Protein AF-A0A936DJL5-F1 (afdb_monomer_lite)

Structure (mmCIF, N/CA/C/O backbone):
data_AF-A0A936DJL5-F1
#
_entry.id   AF-A0A936DJL5-F1
#
loop_
_atom_site.group_PDB
_atom_site.id
_atom_site.type_symbol
_atom_site.label_atom_id
_atom_site.label_alt_id
_atom_site.label_comp_id
_atom_site.label_asym_id
_atom_site.label_entity_id
_atom_site.label_seq_id
_atom_site.pdbx_PDB_ins_code
_atom_site.Cartn_x
_atom_site.Cartn_y
_atom_site.Cartn_z
_atom_site.occupancy
_atom_site.B_iso_or_equiv
_atom_site.auth_seq_id
_atom_site.auth_comp_id
_atom_site.auth_asym_id
_atom_site.auth_atom_id
_atom_site.pdbx_PDB_model_num
ATOM 1 N N . MET A 1 1 ? 26.943 -9.028 -1.571 1.00 57.22 1 MET A N 1
ATOM 2 C CA . MET A 1 1 ? 25.603 -9.511 -1.155 1.00 57.22 1 MET A CA 1
ATOM 3 C C . MET A 1 1 ? 24.722 -8.426 -0.518 1.00 57.22 1 MET A C 1
ATOM 5 O O . MET A 1 1 ? 23.667 -8.137 -1.065 1.00 57.22 1 MET A O 1
ATOM 9 N N . LEU A 1 2 ? 25.131 -7.768 0.580 1.00 64.31 2 LEU A N 1
ATOM 10 C CA . LEU A 1 2 ? 24.285 -6.771 1.277 1.00 64.31 2 LEU A CA 1
ATOM 11 C C . LEU A 1 2 ? 23.881 -5.555 0.418 1.00 64.31 2 LEU A C 1
ATOM 13 O O . LEU A 1 2 ? 22.748 -5.091 0.522 1.00 64.31 2 LEU A O 1
ATOM 17 N N . LYS A 1 3 ? 24.776 -5.070 -0.456 1.00 70.12 3 LYS A N 1
ATOM 18 C CA . LYS A 1 3 ? 24.490 -3.973 -1.400 1.00 70.12 3 LYS A CA 1
ATOM 19 C C . LYS A 1 3 ? 23.380 -4.342 -2.394 1.00 70.12 3 LYS A C 1
ATOM 21 O O . LYS A 1 3 ? 22.408 -3.610 -2.512 1.00 70.12 3 LYS A O 1
ATOM 26 N N . VAL A 1 4 ? 23.478 -5.524 -3.007 1.00 71.50 4 VAL A N 1
ATOM 27 C CA . VAL A 1 4 ? 22.482 -6.047 -3.961 1.00 71.50 4 VAL A CA 1
ATOM 28 C C . VAL A 1 4 ? 21.104 -6.171 -3.312 1.00 71.50 4 VAL A C 1
ATOM 30 O O . VAL A 1 4 ? 20.120 -5.669 -3.846 1.00 71.50 4 VAL A O 1
ATOM 33 N N . LEU A 1 5 ? 21.034 -6.752 -2.111 1.00 67.88 5 LEU A N 1
ATOM 34 C CA . LEU A 1 5 ? 19.782 -6.866 -1.357 1.00 67.88 5 LEU A CA 1
ATOM 35 C C . LEU A 1 5 ? 19.163 -5.497 -1.057 1.00 67.88 5 LEU A C 1
ATOM 37 O O . LEU A 1 5 ? 17.957 -5.297 -1.201 1.00 67.88 5 LEU A O 1
ATOM 41 N N . HIS A 1 6 ? 19.989 -4.540 -0.646 1.00 73.00 6 HIS A N 1
ATOM 42 C CA . HIS A 1 6 ? 19.544 -3.184 -0.370 1.00 73.00 6 HIS A CA 1
ATOM 43 C C . HIS A 1 6 ? 19.031 -2.464 -1.630 1.00 73.00 6 HIS A C 1
ATOM 45 O O . HIS A 1 6 ? 17.987 -1.809 -1.570 1.00 73.00 6 HIS A O 1
ATOM 51 N N . ASP A 1 7 ? 19.705 -2.614 -2.768 1.00 77.38 7 ASP A N 1
ATOM 52 C CA . ASP A 1 7 ? 19.306 -1.992 -4.034 1.00 77.38 7 ASP A CA 1
ATOM 53 C C . ASP A 1 7 ? 18.019 -2.632 -4.583 1.00 77.38 7 ASP A C 1
ATOM 55 O O . ASP A 1 7 ? 17.060 -1.929 -4.920 1.00 77.38 7 ASP A O 1
ATOM 59 N N . ASN A 1 8 ? 17.911 -3.962 -4.511 1.00 77.62 8 ASN A N 1
ATOM 60 C CA . ASN A 1 8 ? 16.687 -4.702 -4.821 1.00 77.62 8 ASN A CA 1
ATOM 61 C C . ASN A 1 8 ? 15.518 -4.274 -3.931 1.00 77.62 8 ASN A C 1
ATOM 63 O O . ASN A 1 8 ? 14.381 -4.162 -4.398 1.00 77.62 8 ASN A O 1
ATOM 67 N N . TYR A 1 9 ? 15.780 -3.984 -2.656 1.00 76.75 9 TYR A N 1
ATOM 68 C CA . TYR A 1 9 ? 14.756 -3.469 -1.760 1.00 76.75 9 TYR A CA 1
ATOM 69 C C . TYR A 1 9 ? 14.315 -2.049 -2.119 1.00 76.75 9 TYR A C 1
ATOM 71 O O . TYR A 1 9 ? 13.123 -1.746 -2.069 1.00 76.75 9 TYR A O 1
ATOM 79 N N . ARG A 1 10 ? 15.248 -1.161 -2.487 1.00 80.69 10 ARG A N 1
ATOM 80 C CA . ARG A 1 10 ? 14.905 0.194 -2.951 1.00 80.69 10 ARG A CA 1
ATOM 81 C C . ARG A 1 10 ? 13.945 0.143 -4.136 1.00 80.69 10 ARG A C 1
ATOM 83 O O . ARG A 1 10 ? 12.995 0.922 -4.157 1.00 80.69 10 ARG A O 1
ATOM 90 N N . LEU A 1 11 ? 14.145 -0.803 -5.053 1.00 83.25 11 LEU A N 1
ATOM 91 C CA . LEU A 1 11 ? 13.225 -1.063 -6.161 1.00 83.25 11 LEU A CA 1
ATOM 92 C C . LEU A 1 11 ? 11.856 -1.546 -5.665 1.00 83.25 11 LEU A C 1
ATOM 94 O O . LEU A 1 11 ? 10.839 -0.962 -6.028 1.00 83.25 11 LEU A O 1
ATOM 98 N N . VAL A 1 12 ? 11.818 -2.534 -4.765 1.00 80.88 12 VAL A N 1
ATOM 99 C CA . VAL A 1 12 ? 10.561 -3.049 -4.189 1.00 80.88 12 VAL A CA 1
ATOM 100 C C . VAL A 1 12 ? 9.760 -1.939 -3.494 1.00 80.88 12 VAL A C 1
ATOM 102 O O . VAL A 1 12 ? 8.553 -1.830 -3.681 1.00 80.88 12 VAL A O 1
ATOM 105 N N . ARG A 1 13 ? 10.402 -1.038 -2.745 1.00 81.75 13 ARG A N 1
ATOM 106 C CA . ARG A 1 13 ? 9.701 0.089 -2.099 1.00 81.75 13 ARG A CA 1
ATOM 107 C C . ARG A 1 13 ? 8.968 0.995 -3.083 1.00 81.75 13 ARG A C 1
ATOM 109 O O . ARG A 1 13 ? 7.948 1.562 -2.709 1.00 81.75 13 ARG A O 1
ATOM 116 N N . ARG A 1 14 ? 9.498 1.167 -4.298 1.00 83.50 14 ARG A N 1
ATOM 117 C CA . ARG A 1 14 ? 8.894 2.034 -5.322 1.00 83.50 14 ARG A CA 1
ATOM 118 C C . ARG A 1 14 ? 7.591 1.460 -5.875 1.00 83.50 14 ARG A C 1
ATOM 120 O O . ARG A 1 14 ? 6.787 2.218 -6.399 1.00 83.50 14 ARG A O 1
ATOM 127 N N . VAL A 1 15 ? 7.373 0.153 -5.734 1.00 85.12 15 VAL A N 1
ATOM 128 C CA . VAL A 1 15 ? 6.232 -0.558 -6.331 1.00 85.12 15 VAL A CA 1
ATOM 129 C C . VAL A 1 15 ? 5.179 -0.994 -5.309 1.00 85.12 15 VAL A C 1
ATOM 131 O O . VAL A 1 15 ? 4.089 -1.398 -5.710 1.00 85.12 15 VAL A O 1
ATOM 134 N N . LEU A 1 16 ? 5.450 -0.871 -4.001 1.00 82.69 16 LEU A N 1
ATOM 135 C CA . LEU A 1 16 ? 4.479 -1.179 -2.944 1.00 82.69 16 LEU A CA 1
ATOM 136 C C . LEU A 1 16 ? 3.687 0.081 -2.512 1.00 82.69 16 LEU A C 1
ATOM 138 O O . LEU A 1 16 ? 4.289 1.100 -2.177 1.00 82.69 16 LEU A O 1
ATOM 142 N N . PRO A 1 17 ? 2.340 0.028 -2.462 1.00 71.06 17 PRO A N 1
ATOM 143 C CA . PRO A 1 17 ? 1.494 1.227 -2.379 1.00 71.06 17 PRO A CA 1
ATOM 144 C C . PRO A 1 17 ? 1.505 1.990 -1.052 1.00 71.06 17 PRO A C 1
ATOM 146 O O . PRO A 1 17 ? 1.274 3.202 -1.045 1.00 71.06 17 PRO A O 1
ATOM 149 N N . HIS A 1 18 ? 1.631 1.307 0.094 1.00 76.00 18 HIS A N 1
ATOM 150 C CA . HIS A 1 18 ? 1.330 1.941 1.383 1.00 76.00 18 HIS A CA 1
ATOM 151 C C . HIS A 1 18 ? 1.945 1.225 2.607 1.00 76.00 18 HIS A C 1
ATOM 153 O O . HIS A 1 18 ? 1.963 -0.007 2.644 1.00 76.00 18 HIS A O 1
ATOM 159 N N . PRO A 1 19 ? 2.344 1.967 3.669 1.00 75.19 19 PRO A N 1
ATOM 160 C CA . PRO A 1 19 ? 2.900 1.414 4.911 1.00 75.19 19 PRO A CA 1
ATOM 161 C C . PRO A 1 19 ? 2.047 0.376 5.631 1.00 75.19 19 PRO A C 1
ATOM 163 O O . PRO A 1 19 ? 2.588 -0.543 6.228 1.00 75.19 19 PRO A O 1
ATOM 166 N N . VAL A 1 20 ? 0.724 0.526 5.622 1.00 74.44 20 VAL A N 1
ATOM 167 C CA . VAL A 1 20 ? -0.169 -0.415 6.321 1.00 74.44 20 VAL A CA 1
ATOM 168 C C . VAL A 1 20 ? -0.180 -1.767 5.620 1.00 74.44 20 VAL A C 1
ATOM 170 O O . VAL A 1 20 ? -0.039 -2.792 6.270 1.00 74.44 20 VAL A O 1
ATOM 173 N N . TRP A 1 21 ? -0.267 -1.764 4.294 1.00 74.31 21 TRP A N 1
ATOM 174 C CA . TRP A 1 21 ? -0.230 -3.002 3.534 1.00 74.31 21 TRP A CA 1
ATOM 175 C C . TRP A 1 21 ? 1.171 -3.631 3.576 1.00 74.31 21 TRP A C 1
ATOM 177 O O . TRP A 1 21 ? 1.300 -4.822 3.824 1.00 74.31 21 TRP A O 1
ATOM 187 N N . PHE A 1 22 ? 2.233 -2.819 3.499 1.00 76.25 22 PHE A N 1
ATOM 188 C CA . PHE A 1 22 ? 3.601 -3.287 3.755 1.00 76.25 22 PHE A CA 1
ATOM 189 C C . PHE A 1 22 ? 3.746 -3.929 5.143 1.00 76.25 22 PHE A C 1
ATOM 191 O O . PHE A 1 22 ? 4.362 -4.974 5.291 1.00 76.25 22 PHE A O 1
ATOM 198 N N . SER A 1 23 ? 3.156 -3.312 6.165 1.00 77.50 23 SER A N 1
ATOM 199 C CA . SER A 1 23 ? 3.132 -3.829 7.532 1.00 77.50 23 SER A CA 1
ATOM 200 C C . SER A 1 23 ? 2.437 -5.185 7.630 1.00 77.50 23 SER A C 1
ATOM 202 O O . SER A 1 23 ? 2.971 -6.069 8.296 1.00 77.50 23 SER A O 1
ATOM 204 N N . GLN A 1 24 ? 1.306 -5.360 6.943 1.00 75.94 24 GLN A N 1
ATOM 205 C CA . GLN A 1 24 ? 0.599 -6.639 6.867 1.00 75.94 24 GLN A CA 1
ATOM 206 C C . GLN A 1 24 ? 1.431 -7.705 6.153 1.00 75.94 24 GLN A C 1
ATOM 208 O O . GLN A 1 24 ? 1.593 -8.791 6.697 1.00 75.94 24 GLN A O 1
ATOM 213 N N . LEU A 1 25 ? 2.022 -7.376 5.000 1.00 74.69 25 LEU A N 1
ATOM 214 C CA . LEU A 1 25 ? 2.900 -8.288 4.263 1.00 74.69 25 LEU A CA 1
ATOM 215 C C . LEU A 1 25 ? 4.083 -8.774 5.100 1.00 74.69 25 LEU A C 1
ATOM 217 O O . LEU A 1 25 ? 4.430 -9.949 5.091 1.00 74.69 25 LEU A O 1
ATOM 221 N N . THR A 1 26 ? 4.766 -7.851 5.779 1.00 71.31 26 THR A N 1
ATOM 222 C CA . THR A 1 26 ? 6.040 -8.170 6.432 1.00 71.31 26 THR A CA 1
ATOM 223 C C . THR A 1 26 ? 5.896 -8.505 7.911 1.00 71.31 26 THR A C 1
ATOM 225 O O . THR A 1 26 ? 6.904 -8.773 8.562 1.00 71.31 26 THR A O 1
ATOM 228 N N . GLY A 1 27 ? 4.683 -8.442 8.468 1.00 73.25 27 GLY A N 1
ATOM 229 C CA . GLY A 1 27 ? 4.414 -8.687 9.888 1.00 73.25 27 GLY A CA 1
ATOM 230 C C . GLY A 1 27 ? 5.074 -7.679 10.837 1.00 73.25 27 GLY A C 1
ATOM 231 O O . GLY A 1 27 ? 5.319 -7.995 11.997 1.00 73.25 27 GLY A O 1
ATOM 232 N N . ILE A 1 28 ? 5.409 -6.474 10.360 1.00 76.06 28 ILE A N 1
ATOM 233 C CA . ILE A 1 28 ? 6.033 -5.425 11.189 1.00 76.06 28 ILE A CA 1
ATOM 234 C C . ILE A 1 28 ? 5.026 -4.333 11.512 1.00 76.06 28 ILE A C 1
ATOM 236 O O . ILE A 1 28 ? 4.092 -4.111 10.755 1.00 76.06 28 ILE A O 1
ATOM 240 N N . HIS A 1 29 ? 5.231 -3.582 12.593 1.00 81.56 29 HIS A N 1
ATOM 241 C CA . HIS A 1 29 ? 4.306 -2.517 12.989 1.00 81.56 29 HIS A CA 1
ATOM 242 C C . HIS A 1 29 ? 4.159 -1.407 11.907 1.00 81.56 29 HIS A C 1
ATOM 244 O O . HIS A 1 29 ? 5.178 -0.968 11.359 1.00 81.56 29 HIS A O 1
ATOM 250 N N . PRO A 1 30 ? 2.952 -0.844 11.652 1.00 79.06 30 PRO A N 1
ATOM 251 C CA . PRO A 1 30 ? 2.709 0.161 10.601 1.00 79.06 30 PRO A CA 1
ATOM 252 C C . PRO A 1 30 ? 3.609 1.399 10.650 1.00 79.06 30 PRO A C 1
ATOM 254 O O . PRO A 1 30 ? 4.013 1.929 9.617 1.00 79.06 30 PRO A O 1
ATOM 257 N N . ARG A 1 31 ? 3.975 1.856 11.854 1.00 78.25 31 ARG A N 1
ATOM 258 C CA . ARG A 1 31 ? 4.926 2.971 12.030 1.00 78.25 31 ARG A CA 1
ATOM 259 C C . ARG A 1 31 ? 6.330 2.614 11.532 1.00 78.25 31 ARG A C 1
ATOM 261 O O . ARG A 1 31 ? 6.995 3.449 10.928 1.00 78.25 31 ARG A O 1
ATOM 268 N N . VAL A 1 32 ? 6.774 1.381 11.778 1.00 77.75 32 VAL A N 1
ATOM 269 C CA . VAL A 1 32 ? 8.076 0.890 11.310 1.00 77.75 32 VAL A CA 1
ATOM 270 C C . VAL A 1 32 ? 8.034 0.734 9.796 1.00 77.75 32 VAL A C 1
ATOM 272 O O . VAL A 1 32 ? 8.911 1.265 9.127 1.00 77.75 32 VAL A O 1
ATOM 275 N N . ALA A 1 33 ? 6.972 0.135 9.256 1.00 78.81 33 ALA A N 1
ATOM 276 C CA . ALA A 1 33 ? 6.740 0.061 7.816 1.00 78.81 33 ALA A CA 1
ATOM 277 C C . ALA A 1 33 ? 6.774 1.442 7.143 1.00 78.81 33 ALA A C 1
ATOM 279 O O . ALA A 1 33 ? 7.422 1.608 6.115 1.00 78.81 33 ALA A O 1
ATOM 280 N N . GLY A 1 34 ? 6.157 2.456 7.756 1.00 80.81 34 GLY A N 1
ATOM 281 C CA . GLY A 1 34 ? 6.194 3.835 7.263 1.00 80.81 34 GLY A CA 1
ATOM 282 C C . GLY A 1 34 ? 7.607 4.401 7.198 1.00 80.81 34 GLY A C 1
ATOM 283 O O . GLY A 1 34 ? 8.010 4.929 6.165 1.00 80.81 34 GLY A O 1
ATOM 284 N N . ASN A 1 35 ? 8.389 4.228 8.264 1.00 82.25 35 ASN A N 1
ATOM 285 C CA . ASN A 1 35 ? 9.781 4.680 8.305 1.00 82.25 35 ASN A CA 1
ATOM 286 C C . ASN A 1 35 ? 10.669 3.942 7.298 1.00 82.25 35 ASN A C 1
ATOM 288 O O . ASN A 1 35 ? 11.578 4.539 6.726 1.00 82.25 35 ASN A O 1
ATOM 292 N N . VAL A 1 36 ? 10.421 2.650 7.084 1.00 77.19 36 VAL A N 1
ATOM 293 C CA . VAL A 1 36 ? 11.172 1.849 6.116 1.00 77.19 36 VAL A CA 1
ATOM 294 C C . VAL A 1 36 ? 10.816 2.279 4.685 1.00 77.19 36 VAL A C 1
ATOM 296 O O . VAL A 1 36 ? 11.717 2.554 3.894 1.00 77.19 36 VAL A O 1
ATOM 299 N N . LEU A 1 37 ? 9.528 2.440 4.358 1.00 78.75 37 LEU A N 1
ATOM 300 C CA . LEU A 1 37 ? 9.089 2.926 3.043 1.00 78.75 37 LEU A CA 1
ATOM 301 C C . LEU A 1 37 ? 9.519 4.371 2.763 1.00 78.75 37 LEU A C 1
ATOM 303 O O . LEU A 1 37 ? 9.789 4.698 1.610 1.00 78.75 37 LEU A O 1
ATOM 307 N N . ALA A 1 38 ? 9.642 5.213 3.793 1.00 80.44 38 ALA A N 1
ATOM 308 C CA . ALA A 1 38 ? 10.197 6.564 3.694 1.00 80.44 38 ALA A CA 1
ATOM 309 C C . ALA A 1 38 ? 11.735 6.582 3.607 1.00 80.44 38 ALA A C 1
ATOM 311 O O . ALA A 1 38 ? 12.318 7.592 3.238 1.00 80.44 38 ALA A O 1
ATOM 312 N N . GLY A 1 39 ? 12.409 5.464 3.900 1.00 77.06 39 GLY A N 1
ATOM 313 C CA . GLY A 1 39 ? 13.871 5.349 3.841 1.00 77.06 39 GLY A CA 1
ATOM 314 C C . GLY A 1 39 ? 14.593 5.907 5.058 1.00 77.06 39 GLY A C 1
ATOM 315 O O . GLY A 1 39 ? 15.812 5.991 5.049 1.00 77.06 39 GLY A O 1
ATOM 316 N N . ILE A 1 40 ? 13.842 6.239 6.107 1.00 82.56 40 ILE A N 1
ATOM 317 C CA . ILE A 1 40 ? 14.354 6.701 7.398 1.00 82.56 40 ILE A CA 1
ATOM 318 C C . ILE A 1 40 ? 14.995 5.534 8.160 1.00 82.56 40 ILE A C 1
ATOM 320 O O . ILE A 1 40 ? 15.973 5.711 8.879 1.00 82.56 40 ILE A O 1
ATOM 324 N N . ARG A 1 41 ? 14.443 4.319 8.025 1.00 75.56 41 ARG A N 1
ATOM 325 C CA . ARG A 1 41 ? 14.983 3.109 8.660 1.00 75.56 41 ARG A CA 1
ATOM 326 C C . ARG A 1 41 ? 15.647 2.179 7.654 1.00 75.56 41 ARG A C 1
ATOM 328 O O . ARG A 1 41 ? 15.139 1.978 6.552 1.00 75.56 41 ARG A O 1
ATOM 335 N N . LYS A 1 42 ? 16.752 1.566 8.097 1.00 73.00 42 LYS A N 1
ATOM 336 C CA . LYS A 1 42 ? 17.433 0.484 7.381 1.00 73.00 42 LYS A CA 1
ATOM 337 C C . LYS A 1 42 ? 16.522 -0.734 7.246 1.00 73.00 42 LYS A C 1
ATOM 339 O O . LYS A 1 42 ? 15.591 -0.958 8.020 1.00 73.00 42 LYS A O 1
ATOM 344 N N . VAL A 1 43 ? 16.830 -1.517 6.230 1.00 66.38 43 VAL A N 1
ATOM 345 C CA . VAL A 1 43 ? 16.053 -2.664 5.782 1.00 66.38 43 VAL A CA 1
ATOM 346 C C . VAL A 1 43 ? 16.714 -3.914 6.328 1.00 66.38 43 VAL A C 1
ATOM 348 O O . VAL A 1 43 ? 17.927 -4.056 6.205 1.00 66.38 43 VAL A O 1
ATOM 351 N N . SER A 1 44 ? 15.934 -4.812 6.922 1.00 70.19 44 SER A N 1
ATOM 352 C CA . SER A 1 44 ? 16.429 -6.120 7.338 1.00 70.19 44 SER A CA 1
ATOM 353 C C . SER A 1 44 ? 16.193 -7.160 6.240 1.00 70.19 44 SER A C 1
ATOM 355 O O . SER A 1 44 ? 15.218 -7.075 5.489 1.00 70.19 44 SER A O 1
ATOM 357 N N . LEU A 1 45 ? 17.052 -8.182 6.194 1.00 68.88 45 LEU A N 1
ATOM 358 C CA . LEU A 1 45 ? 16.876 -9.362 5.339 1.00 68.88 45 LEU A CA 1
ATOM 359 C C . LEU A 1 45 ? 15.498 -10.014 5.548 1.00 68.88 45 LEU A C 1
ATOM 361 O O . LEU A 1 45 ? 14.850 -10.430 4.592 1.00 68.88 45 LEU A O 1
ATOM 365 N N . ARG A 1 46 ? 14.998 -9.997 6.790 1.00 72.19 46 ARG A N 1
ATOM 366 C CA . ARG A 1 46 ? 13.666 -10.492 7.154 1.00 72.19 46 ARG A CA 1
ATOM 367 C C . ARG A 1 46 ? 12.545 -9.823 6.350 1.00 72.19 46 ARG A C 1
ATOM 369 O O . ARG A 1 46 ? 11.615 -10.507 5.943 1.00 72.19 46 ARG A O 1
ATOM 376 N N . HIS A 1 47 ? 12.617 -8.512 6.094 1.00 73.44 47 HIS A N 1
ATOM 377 C CA . HIS A 1 47 ? 11.592 -7.828 5.293 1.00 73.44 47 HIS A CA 1
ATOM 378 C C . HIS A 1 47 ? 11.576 -8.327 3.846 1.00 73.44 47 HIS A C 1
ATOM 380 O O . HIS A 1 47 ? 10.506 -8.501 3.273 1.00 73.44 47 HIS A O 1
ATOM 386 N N . LEU A 1 48 ? 12.756 -8.556 3.267 1.00 72.19 48 LEU A N 1
ATOM 387 C CA . LEU A 1 48 ? 12.891 -9.055 1.901 1.00 72.19 48 LEU A CA 1
ATOM 388 C C . LEU A 1 48 ? 12.358 -10.480 1.773 1.00 72.19 48 LEU A C 1
ATOM 390 O O . LEU A 1 48 ? 11.559 -10.733 0.878 1.00 72.19 48 LEU A O 1
ATOM 394 N N . MET A 1 49 ? 12.724 -11.370 2.698 1.00 75.12 49 MET A N 1
ATOM 395 C CA . MET A 1 49 ? 12.237 -12.754 2.700 1.00 75.12 49 MET A CA 1
ATOM 396 C C . MET A 1 49 ? 10.714 -12.826 2.823 1.00 75.12 49 MET A C 1
ATOM 398 O O . MET A 1 49 ? 10.081 -13.531 2.050 1.00 75.12 49 MET A O 1
ATOM 402 N N . ARG A 1 50 ? 10.102 -12.017 3.699 1.00 78.88 50 ARG A N 1
ATOM 403 C CA . ARG A 1 50 ? 8.635 -11.963 3.823 1.00 78.88 50 ARG A CA 1
ATOM 404 C C . ARG A 1 50 ? 7.936 -11.510 2.545 1.00 78.88 50 ARG A C 1
ATOM 406 O O . ARG A 1 50 ? 6.896 -12.056 2.193 1.00 78.88 50 ARG A O 1
ATOM 413 N N . ILE A 1 51 ? 8.495 -10.527 1.839 1.00 78.88 51 ILE A N 1
ATOM 414 C CA . ILE A 1 51 ? 7.956 -10.089 0.542 1.00 78.88 51 ILE A CA 1
ATOM 415 C C . ILE A 1 51 ? 8.142 -11.192 -0.504 1.00 78.88 51 ILE A C 1
ATOM 417 O O . ILE A 1 51 ? 7.222 -11.437 -1.279 1.00 78.88 51 ILE A O 1
ATOM 421 N N . SER A 1 52 ? 9.291 -11.878 -0.488 1.00 79.38 52 SER A N 1
ATOM 422 C CA . SER A 1 52 ? 9.561 -13.047 -1.332 1.00 79.38 52 SER A CA 1
ATOM 423 C C . SER A 1 52 ? 8.484 -14.105 -1.159 1.00 79.38 52 SER A C 1
ATOM 425 O O . SER A 1 52 ? 7.812 -14.473 -2.114 1.00 79.38 52 SER A O 1
ATOM 427 N N . GLU A 1 53 ? 8.273 -14.524 0.088 1.00 81.06 53 GLU A N 1
ATOM 428 C CA . GLU A 1 53 ? 7.282 -15.522 0.474 1.00 81.06 53 GLU A CA 1
ATOM 429 C C . GLU A 1 53 ? 5.882 -15.090 0.039 1.00 81.06 53 GLU A C 1
ATOM 431 O O . GLU A 1 53 ? 5.161 -15.877 -0.567 1.00 81.06 53 GLU A O 1
ATOM 436 N N . SER A 1 54 ? 5.517 -13.830 0.298 1.00 81.12 54 SER A N 1
ATOM 437 C CA . SER A 1 54 ? 4.178 -13.308 0.005 1.00 81.12 54 SER A CA 1
ATOM 438 C C . SER A 1 54 ? 3.845 -13.318 -1.483 1.00 81.12 54 SER A C 1
ATOM 440 O O . SER A 1 54 ? 2.684 -13.489 -1.823 1.00 81.12 54 SER A O 1
ATOM 442 N N . PHE A 1 55 ? 4.831 -13.152 -2.366 1.00 82.38 55 PHE A N 1
ATOM 443 C CA . PHE A 1 55 ? 4.642 -13.105 -3.823 1.00 82.38 55 PHE A CA 1
ATOM 444 C C . PHE A 1 55 ? 5.202 -14.324 -4.558 1.00 82.38 55 PHE A C 1
ATOM 446 O O . PHE A 1 55 ? 5.367 -14.287 -5.777 1.00 82.38 55 PHE A O 1
ATOM 453 N N . ALA A 1 56 ? 5.546 -15.380 -3.812 1.00 81.25 56 ALA A N 1
ATOM 454 C CA . ALA A 1 56 ? 6.222 -16.560 -4.338 1.00 81.25 56 ALA A CA 1
ATOM 455 C C . ALA A 1 56 ? 7.459 -16.215 -5.200 1.00 81.25 56 ALA A C 1
ATOM 457 O O . ALA A 1 56 ? 7.711 -16.849 -6.220 1.00 81.25 56 ALA A O 1
ATOM 458 N N . LEU A 1 57 ? 8.225 -15.184 -4.827 1.00 81.25 57 LEU A N 1
ATOM 459 C CA . LEU A 1 57 ? 9.536 -14.935 -5.430 1.00 81.25 57 LEU A CA 1
ATOM 460 C C . LEU A 1 57 ? 10.518 -15.963 -4.874 1.00 81.25 57 LEU A C 1
ATOM 462 O O . LEU A 1 57 ? 10.536 -16.208 -3.660 1.00 81.25 57 LEU A O 1
ATOM 466 N N . GLU A 1 58 ? 11.350 -16.524 -5.739 1.00 77.38 58 GLU A N 1
ATOM 467 C CA . GLU A 1 58 ? 12.353 -17.494 -5.320 1.00 77.38 58 GLU A CA 1
ATOM 468 C C . GLU A 1 58 ? 13.437 -16.809 -4.479 1.00 77.38 58 GLU A C 1
ATOM 470 O O . GLU A 1 58 ? 13.867 -15.686 -4.760 1.00 77.38 58 GLU A O 1
ATOM 475 N N . ALA A 1 59 ? 13.924 -17.487 -3.438 1.00 67.12 59 ALA A N 1
ATOM 476 C CA . ALA A 1 59 ? 14.886 -16.893 -2.507 1.00 67.12 59 ALA A CA 1
ATOM 477 C C . ALA A 1 59 ? 16.205 -16.482 -3.192 1.00 67.12 59 ALA A C 1
ATOM 479 O O . ALA A 1 59 ? 16.845 -15.513 -2.774 1.00 67.12 59 ALA A O 1
ATOM 480 N N . TRP A 1 60 ? 16.599 -17.191 -4.255 1.00 71.00 60 TRP A N 1
ATOM 481 C CA . TRP A 1 60 ? 17.782 -16.871 -5.052 1.00 71.00 60 TRP A CA 1
ATOM 482 C C . TRP A 1 60 ? 17.568 -15.647 -5.961 1.00 71.00 60 TRP A C 1
ATOM 484 O O . TRP A 1 60 ? 18.504 -14.875 -6.159 1.00 71.00 60 TRP A O 1
ATOM 494 N N . GLU A 1 61 ? 16.343 -15.380 -6.438 1.00 72.69 61 GLU A N 1
ATOM 495 C CA . GLU A 1 61 ? 16.034 -14.231 -7.313 1.00 72.69 61 GLU A CA 1
ATOM 496 C C . GLU A 1 61 ? 16.273 -12.888 -6.611 1.00 72.69 61 GLU A C 1
ATOM 498 O O . GLU A 1 61 ? 16.604 -11.891 -7.253 1.00 72.69 61 GLU A O 1
ATOM 503 N N . LEU A 1 62 ? 16.121 -12.845 -5.284 1.00 69.00 62 LEU A N 1
ATOM 504 C CA . LEU A 1 62 ? 16.381 -11.645 -4.485 1.00 69.00 62 LEU A CA 1
ATOM 505 C C . LEU A 1 62 ? 17.868 -11.398 -4.220 1.00 69.00 62 LEU A C 1
ATOM 507 O O . LEU A 1 62 ? 18.237 -10.277 -3.853 1.00 69.00 62 LEU A O 1
ATOM 511 N N . GLN A 1 63 ? 18.704 -12.422 -4.398 1.00 71.19 63 GLN A N 1
ATOM 512 C CA . GLN A 1 63 ? 20.154 -12.346 -4.218 1.00 71.19 63 GLN A CA 1
ATOM 513 C C . GLN A 1 63 ? 20.875 -11.923 -5.502 1.00 71.19 63 GLN A C 1
ATOM 515 O O . GLN A 1 63 ? 21.994 -11.413 -5.422 1.00 71.19 63 GLN A O 1
ATOM 520 N N . LEU A 1 64 ? 20.230 -12.083 -6.661 1.00 76.62 64 LEU A N 1
ATOM 521 C CA . LEU A 1 64 ? 20.753 -11.623 -7.941 1.00 76.62 64 LEU A CA 1
ATOM 522 C C . LEU A 1 64 ? 20.602 -10.101 -8.091 1.00 76.62 64 LEU A C 1
ATOM 524 O O . LEU A 1 64 ? 19.589 -9.532 -7.667 1.00 76.62 64 LEU A O 1
ATOM 528 N N . PRO A 1 65 ? 21.580 -9.414 -8.708 1.00 78.12 65 PRO A N 1
ATOM 529 C CA . PRO A 1 65 ? 21.379 -8.054 -9.189 1.00 78.12 65 PRO A CA 1
ATOM 530 C C . PRO A 1 65 ? 20.155 -7.995 -10.106 1.00 78.12 65 PRO A C 1
ATOM 532 O O . PRO A 1 65 ? 19.859 -8.961 -10.812 1.00 78.12 65 PRO A O 1
ATOM 535 N N . ARG A 1 66 ? 19.443 -6.866 -10.097 1.00 81.88 66 ARG A N 1
ATOM 536 C CA . ARG A 1 66 ? 18.414 -6.595 -11.102 1.00 81.88 66 ARG A CA 1
ATOM 537 C C . ARG A 1 66 ? 18.952 -5.678 -12.190 1.00 81.88 66 ARG A C 1
ATOM 539 O O . ARG A 1 66 ? 19.618 -4.694 -11.875 1.00 81.88 66 ARG A O 1
ATOM 546 N N . CYS A 1 67 ? 18.656 -6.001 -13.445 1.00 78.81 67 CYS A N 1
ATOM 547 C CA . CYS A 1 67 ? 18.953 -5.165 -14.607 1.00 78.81 67 CYS A CA 1
ATOM 548 C C . CYS A 1 67 ? 17.698 -4.428 -15.071 1.00 78.81 67 CYS A C 1
ATOM 550 O O . CYS A 1 67 ? 16.580 -4.868 -14.810 1.00 78.81 67 CYS A O 1
ATOM 552 N N . GLY A 1 68 ? 17.899 -3.321 -15.782 1.00 76.62 68 GLY A N 1
ATOM 553 C CA . GLY A 1 68 ? 16.817 -2.448 -16.224 1.00 76.62 68 GLY A CA 1
ATOM 554 C C . GLY A 1 68 ? 16.488 -1.356 -15.206 1.00 76.62 68 GLY A C 1
ATOM 555 O O . GLY A 1 68 ? 16.943 -1.361 -14.058 1.00 76.62 68 GLY A O 1
ATOM 556 N N . VAL A 1 69 ? 15.704 -0.378 -15.650 1.00 78.31 69 VAL A N 1
ATOM 557 C CA . VAL A 1 69 ? 15.296 0.780 -14.850 1.00 78.31 69 VAL A CA 1
ATOM 558 C C . VAL A 1 69 ? 13.776 0.791 -14.769 1.00 78.31 69 VAL A C 1
ATOM 560 O O . VAL A 1 69 ? 13.096 0.608 -15.770 1.00 78.31 69 VAL A O 1
ATOM 563 N N . LEU A 1 70 ? 13.230 1.033 -13.571 1.00 84.19 70 LEU A N 1
ATOM 564 C CA . LEU A 1 70 ? 11.815 1.386 -13.444 1.00 84.19 70 LEU A CA 1
ATOM 565 C C . LEU A 1 70 ? 11.611 2.775 -14.051 1.00 84.19 70 LEU A C 1
ATOM 567 O O . LEU A 1 70 ? 11.855 3.777 -13.372 1.00 84.19 70 LEU A O 1
ATOM 571 N N . ASP A 1 71 ? 11.187 2.813 -15.309 1.00 86.25 71 ASP A N 1
ATOM 572 C CA . ASP A 1 71 ? 10.895 4.051 -16.014 1.00 86.25 71 ASP A CA 1
ATOM 573 C C . ASP A 1 71 ? 9.474 4.539 -15.698 1.00 86.25 71 ASP A C 1
ATOM 575 O O . ASP A 1 71 ? 8.482 3.829 -15.865 1.00 86.25 71 ASP A O 1
ATOM 579 N N . ALA A 1 72 ? 9.373 5.775 -15.212 1.00 87.75 72 ALA A N 1
ATOM 580 C CA . ALA A 1 72 ? 8.090 6.421 -14.959 1.00 87.75 72 ALA A CA 1
ATOM 581 C C . ALA A 1 72 ? 7.418 6.932 -16.238 1.00 87.75 72 ALA A C 1
ATOM 583 O O . ALA A 1 72 ? 6.218 7.216 -16.221 1.00 87.75 72 ALA A O 1
ATOM 584 N N . MET A 1 73 ? 8.177 7.040 -17.322 1.00 90.00 73 MET A N 1
ATOM 585 C CA . MET A 1 73 ? 7.698 7.445 -18.637 1.00 90.00 73 MET A CA 1
ATOM 586 C C . MET A 1 73 ? 7.378 6.249 -19.535 1.00 90.00 73 MET A C 1
ATOM 588 O O . MET A 1 73 ? 6.893 6.451 -20.644 1.00 90.00 73 MET A O 1
ATOM 592 N N . ASP A 1 74 ? 7.570 5.019 -19.043 1.00 89.25 74 ASP A N 1
ATOM 593 C CA . ASP A 1 74 ? 7.145 3.816 -19.748 1.00 89.25 74 ASP A CA 1
ATOM 594 C C . ASP A 1 74 ? 5.653 3.891 -20.111 1.00 89.25 74 ASP A C 1
ATOM 596 O O . ASP A 1 74 ? 4.803 4.292 -19.304 1.00 89.25 74 ASP A O 1
ATOM 600 N N . SER A 1 75 ? 5.339 3.462 -21.332 1.00 90.38 75 SER A N 1
ATOM 601 C CA . SER A 1 75 ? 3.990 3.503 -21.901 1.00 90.38 75 SER A CA 1
ATOM 602 C C . SER A 1 75 ? 2.944 2.837 -20.997 1.00 90.38 75 SER A C 1
ATOM 604 O O . SER A 1 75 ? 1.856 3.387 -20.804 1.00 90.38 75 SER A O 1
ATOM 606 N N . MET A 1 76 ? 3.282 1.715 -20.348 1.00 90.56 76 MET A N 1
ATOM 607 C CA . MET A 1 76 ? 2.366 1.014 -19.446 1.00 90.56 76 MET A CA 1
ATOM 608 C C . MET A 1 76 ? 2.205 1.738 -18.113 1.00 90.56 76 MET A C 1
ATOM 610 O O . MET A 1 76 ? 1.101 1.784 -17.561 1.00 90.56 76 MET A O 1
ATOM 614 N N . ASN A 1 77 ? 3.266 2.351 -17.586 1.00 92.12 77 ASN A N 1
ATOM 615 C CA . ASN A 1 77 ? 3.152 3.216 -16.412 1.00 92.12 77 ASN A CA 1
ATOM 616 C C . ASN A 1 77 ? 2.238 4.424 -16.686 1.00 92.12 77 ASN A C 1
ATOM 618 O O . ASN A 1 77 ? 1.354 4.732 -15.879 1.00 92.12 77 ASN A O 1
ATOM 622 N N . LEU A 1 78 ? 2.406 5.069 -17.844 1.00 93.38 78 LEU A N 1
ATOM 623 C CA . LEU A 1 78 ? 1.564 6.182 -18.285 1.00 93.38 78 LEU A CA 1
ATOM 624 C C . LEU A 1 78 ? 0.105 5.747 -18.465 1.00 93.38 78 LEU A C 1
ATOM 626 O O . LEU A 1 78 ? -0.795 6.441 -17.986 1.00 93.38 78 LEU A O 1
ATOM 630 N N . ALA A 1 79 ? -0.142 4.572 -19.051 1.00 94.50 79 ALA A N 1
ATOM 631 C CA . ALA A 1 79 ? -1.482 4.002 -19.184 1.00 94.50 79 ALA A CA 1
ATOM 632 C C . ALA A 1 79 ? -2.149 3.763 -17.817 1.00 94.50 79 ALA A C 1
ATOM 634 O O . ALA A 1 79 ? -3.307 4.133 -17.606 1.00 94.50 79 ALA A O 1
ATOM 635 N N . ARG A 1 80 ? -1.412 3.217 -16.840 1.00 95.06 80 ARG A N 1
ATOM 636 C CA . ARG A 1 80 ? -1.900 3.026 -15.460 1.00 95.06 80 ARG A CA 1
ATOM 637 C C . ARG A 1 80 ? -2.218 4.350 -14.775 1.00 95.06 80 ARG A C 1
ATOM 639 O O . ARG A 1 80 ? -3.273 4.471 -14.147 1.00 95.06 80 ARG A O 1
ATOM 646 N N . GLN A 1 81 ? -1.356 5.359 -14.918 1.00 95.25 81 GLN A N 1
ATOM 647 C CA . GLN A 1 81 ? -1.640 6.705 -14.412 1.00 95.25 81 GLN A CA 1
ATOM 648 C C . GLN A 1 81 ? -2.882 7.313 -15.073 1.00 95.25 81 GLN A C 1
ATOM 650 O O . GLN A 1 81 ? -3.719 7.889 -14.378 1.00 95.25 81 GLN A O 1
ATOM 655 N N . ALA A 1 82 ? -3.020 7.187 -16.395 1.00 95.25 82 ALA A N 1
ATOM 656 C CA . ALA A 1 82 ? -4.166 7.698 -17.141 1.00 95.25 82 ALA A CA 1
ATOM 657 C C . ALA A 1 82 ? -5.471 7.034 -16.686 1.00 95.25 82 ALA A C 1
ATOM 659 O O . ALA A 1 82 ? -6.446 7.730 -16.401 1.00 95.25 82 ALA A O 1
ATOM 660 N N . TRP A 1 83 ? -5.467 5.710 -16.502 1.00 96.00 83 TRP A N 1
ATOM 661 C CA . TRP A 1 83 ? -6.596 4.978 -15.928 1.00 96.00 83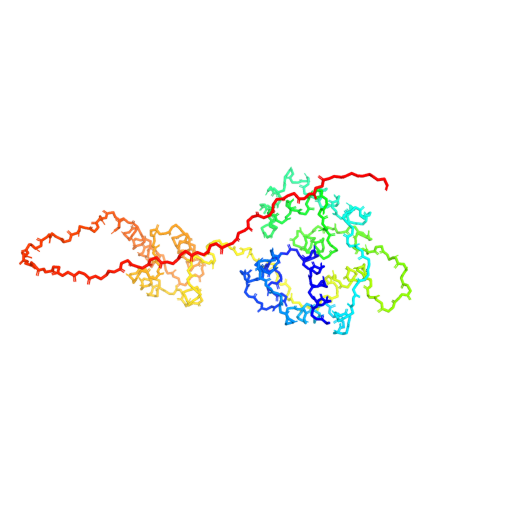 TRP A CA 1
ATOM 662 C C . TRP A 1 83 ? -6.976 5.510 -14.537 1.00 96.00 83 TRP A C 1
ATOM 664 O O . TRP A 1 83 ? -8.148 5.803 -14.292 1.00 96.00 83 TRP A O 1
ATOM 674 N N . LEU A 1 84 ? -6.003 5.713 -13.639 1.00 95.06 84 LEU A N 1
ATOM 675 C CA . LEU A 1 84 ? -6.246 6.293 -12.311 1.00 95.06 84 LEU A CA 1
ATOM 676 C C . LEU A 1 84 ? -6.853 7.698 -12.397 1.00 95.06 84 LEU A C 1
ATOM 678 O O . LEU A 1 84 ? -7.843 7.973 -11.716 1.00 95.06 84 LEU A O 1
ATOM 682 N N . ARG A 1 85 ? -6.298 8.575 -13.244 1.00 95.25 85 ARG A N 1
ATOM 683 C CA . ARG A 1 85 ? -6.822 9.936 -13.460 1.00 95.25 85 ARG A CA 1
ATOM 684 C C . ARG A 1 85 ? -8.265 9.898 -13.949 1.00 95.25 85 ARG A C 1
ATOM 686 O O . ARG A 1 85 ? -9.114 10.553 -13.351 1.00 95.25 85 ARG A O 1
ATOM 693 N N . LEU A 1 86 ? -8.553 9.083 -14.963 1.00 95.25 86 LEU A N 1
ATOM 694 C CA . LEU A 1 86 ? -9.891 8.935 -15.533 1.00 95.25 86 LEU A CA 1
ATOM 695 C C . LEU A 1 86 ? -10.908 8.476 -14.481 1.00 95.25 86 LEU A C 1
ATOM 697 O O . LEU A 1 86 ? -11.997 9.038 -14.374 1.00 95.25 86 LEU A O 1
ATOM 701 N N . ARG A 1 87 ? -10.559 7.474 -13.663 1.00 94.62 87 ARG A N 1
ATOM 702 C CA . ARG A 1 87 ? -11.460 6.970 -12.614 1.00 94.62 87 ARG A CA 1
ATOM 703 C C . ARG A 1 87 ? -11.710 7.996 -11.513 1.00 94.62 87 ARG A C 1
ATOM 705 O O . ARG A 1 87 ? -12.837 8.100 -11.035 1.00 94.62 87 ARG A O 1
ATOM 712 N N . LEU A 1 88 ? -10.693 8.765 -11.129 1.00 93.06 88 LEU A N 1
ATOM 713 C CA . LEU A 1 88 ?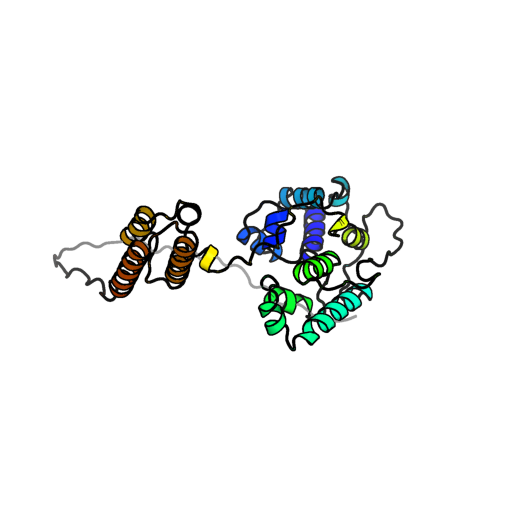 -10.812 9.804 -10.103 1.00 93.06 88 LEU A CA 1
ATOM 714 C C . LEU A 1 88 ? -11.580 11.035 -10.603 1.00 93.06 88 LEU A C 1
ATOM 716 O O . LEU A 1 88 ? -12.345 11.615 -9.833 1.00 93.06 88 LEU A O 1
ATOM 720 N N . ALA A 1 89 ? -11.437 11.396 -11.881 1.00 91.81 89 ALA A N 1
ATOM 721 C CA . ALA A 1 89 ? -12.133 12.527 -12.497 1.00 91.81 89 ALA A CA 1
ATOM 722 C C . ALA A 1 89 ? -13.663 12.381 -12.455 1.00 91.81 89 ALA A C 1
ATOM 724 O O . ALA A 1 89 ? -14.364 13.370 -12.264 1.00 91.81 89 ALA A O 1
ATOM 725 N N . ARG A 1 90 ? -14.190 11.147 -12.511 1.00 92.81 90 ARG A N 1
ATOM 726 C CA . ARG A 1 90 ? -15.637 10.864 -12.376 1.00 92.81 90 ARG A CA 1
ATOM 727 C C . ARG A 1 90 ? -16.244 11.319 -11.044 1.00 92.81 90 ARG A C 1
ATOM 729 O O . ARG A 1 90 ? -17.459 11.410 -10.936 1.00 92.81 90 ARG A O 1
ATOM 736 N N . TRP A 1 91 ? -15.411 11.594 -10.042 1.00 90.25 91 TRP A N 1
ATOM 737 C CA . TRP A 1 91 ? -15.820 12.085 -8.725 1.00 90.25 91 TRP A CA 1
ATOM 738 C C . TRP A 1 91 ? -15.467 13.567 -8.517 1.00 90.25 91 TRP A C 1
ATOM 740 O O . TRP A 1 91 ? -15.507 14.058 -7.391 1.00 90.25 91 TRP A O 1
ATOM 750 N N . GLY A 1 92 ? -15.052 14.274 -9.571 1.00 89.81 92 GLY A N 1
ATOM 751 C CA . GLY A 1 92 ? -14.656 15.685 -9.559 1.00 89.81 92 GLY A CA 1
ATOM 752 C C . GLY A 1 92 ? -13.274 15.953 -8.954 1.00 89.81 92 GLY A C 1
ATOM 753 O O . GLY A 1 92 ? -12.510 16.751 -9.485 1.00 89.81 92 GLY A O 1
ATOM 754 N N . SER A 1 93 ? -12.901 15.280 -7.860 1.00 88.81 93 SER A N 1
ATOM 755 C CA . SER A 1 93 ? -11.574 15.438 -7.251 1.00 88.81 93 SER A CA 1
ATOM 756 C C . SER A 1 93 ? -11.070 14.181 -6.541 1.00 88.81 93 SER A C 1
ATOM 758 O O . SER A 1 93 ? -11.843 13.347 -6.068 1.00 88.81 93 SER A O 1
ATOM 760 N N . CYS A 1 94 ? -9.746 14.092 -6.353 1.00 87.62 94 CYS A N 1
ATOM 761 C CA . CYS A 1 94 ? -9.127 13.043 -5.532 1.00 87.62 94 CYS A CA 1
ATOM 762 C C . CYS A 1 94 ? -9.675 13.026 -4.100 1.00 87.62 94 CYS A C 1
ATOM 764 O O . CYS A 1 94 ? -9.829 11.960 -3.508 1.00 87.62 94 CYS A O 1
ATOM 766 N N . ARG A 1 95 ? -9.962 14.207 -3.532 1.00 87.56 95 ARG A N 1
ATOM 767 C CA . ARG A 1 95 ? -10.518 14.332 -2.180 1.00 87.56 95 ARG A CA 1
ATOM 768 C C . ARG A 1 95 ? -11.917 13.723 -2.113 1.00 87.56 95 ARG A C 1
ATOM 770 O O . ARG A 1 95 ? -12.154 12.917 -1.219 1.00 87.56 95 ARG A O 1
ATOM 777 N N . ALA A 1 96 ? -12.788 14.064 -3.059 1.00 84.50 96 ALA A N 1
ATOM 778 C CA . ALA A 1 96 ? -14.142 13.523 -3.140 1.00 84.50 96 ALA A CA 1
ATOM 779 C C . ALA A 1 96 ? -14.133 12.001 -3.361 1.00 84.50 96 ALA A C 1
ATOM 781 O O . ALA A 1 96 ? -14.807 11.268 -2.639 1.00 84.50 96 ALA A O 1
ATOM 782 N N . ALA A 1 97 ? -13.277 11.497 -4.256 1.00 84.50 97 ALA A N 1
ATOM 783 C CA . ALA A 1 97 ? -13.104 10.057 -4.446 1.00 84.50 97 ALA A CA 1
ATOM 784 C C . ALA A 1 97 ? -12.649 9.348 -3.155 1.00 84.50 97 ALA A C 1
ATOM 786 O O . ALA A 1 97 ? -13.213 8.327 -2.774 1.00 84.50 97 ALA A O 1
ATOM 787 N N . CYS A 1 98 ? -11.671 9.903 -2.428 1.00 83.94 98 CYS A N 1
ATOM 788 C CA . CYS A 1 98 ? -11.204 9.318 -1.163 1.00 83.94 98 CYS A CA 1
ATOM 789 C C . CYS A 1 98 ? -12.243 9.405 -0.029 1.00 83.94 98 CYS A C 1
ATOM 791 O O . CYS A 1 98 ? -12.185 8.611 0.907 1.00 83.94 98 CYS A O 1
ATOM 793 N N . GLN A 1 99 ? -13.175 10.363 -0.080 1.00 82.25 99 GLN A N 1
ATOM 794 C CA . GLN A 1 99 ? -14.321 10.409 0.835 1.00 82.25 99 GLN A CA 1
ATOM 795 C C . GLN A 1 99 ? -15.342 9.321 0.493 1.00 82.25 99 GLN A C 1
ATOM 797 O O . GLN A 1 99 ? -15.872 8.680 1.398 1.00 82.25 99 GLN A O 1
ATOM 802 N N . ARG A 1 100 ? -15.581 9.082 -0.804 1.00 81.62 100 ARG A N 1
ATOM 803 C CA . ARG A 1 100 ? -16.497 8.039 -1.281 1.00 81.62 100 ARG A CA 1
ATOM 804 C C . ARG A 1 100 ? -15.986 6.625 -1.016 1.00 81.62 100 ARG A C 1
ATOM 806 O O . ARG A 1 100 ? -16.797 5.750 -0.728 1.00 81.62 100 ARG A O 1
ATOM 813 N N . PHE A 1 101 ? -14.672 6.417 -1.088 1.00 79.75 101 PHE A N 1
ATOM 814 C CA . PHE A 1 101 ? -14.011 5.133 -0.839 1.00 79.75 101 PHE A CA 1
ATOM 815 C C . PHE A 1 101 ? -13.064 5.240 0.371 1.00 79.75 101 PHE A C 1
ATOM 817 O O . PHE A 1 101 ? -11.855 5.462 0.204 1.00 79.75 101 PHE A O 1
ATOM 824 N N . PRO A 1 102 ? -13.597 5.120 1.607 1.00 68.44 102 PRO A N 1
ATOM 825 C CA . PRO A 1 102 ? -12.801 5.194 2.826 1.00 68.44 102 PRO A CA 1
ATOM 826 C C . PRO A 1 102 ? -11.756 4.074 2.869 1.00 68.44 102 PRO A C 1
ATOM 828 O O . PRO A 1 102 ? -12.069 2.912 3.101 1.00 68.44 102 PRO A O 1
ATOM 831 N N . GLY A 1 103 ? -10.492 4.439 2.674 1.00 68.19 103 GLY A N 1
ATOM 832 C CA . GLY A 1 103 ? -9.387 3.482 2.554 1.00 68.19 103 GLY A CA 1
ATOM 833 C C . GLY A 1 103 ? -8.382 3.905 1.492 1.00 68.19 103 GLY A C 1
ATOM 834 O O . GLY A 1 103 ? -7.178 3.718 1.680 1.00 68.19 103 GLY A O 1
ATOM 835 N N . LEU A 1 104 ? -8.841 4.616 0.456 1.00 74.19 104 LEU A N 1
ATOM 836 C CA . LEU A 1 104 ? -7.955 5.334 -0.454 1.00 74.19 104 LEU A CA 1
ATOM 837 C C . LEU A 1 104 ? -7.220 6.446 0.305 1.00 74.19 104 LEU A C 1
ATOM 839 O O . LEU A 1 104 ? -7.792 7.439 0.763 1.00 74.19 104 LEU A O 1
ATOM 843 N N . GLY A 1 105 ? -5.911 6.277 0.474 1.00 76.75 105 GLY A N 1
ATOM 844 C CA . GLY A 1 105 ? -5.079 7.282 1.117 1.00 76.75 105 GLY A CA 1
ATOM 845 C C . GLY A 1 105 ? -4.931 8.508 0.221 1.00 76.75 105 GLY A C 1
ATOM 846 O O . GLY A 1 105 ? -4.168 8.454 -0.734 1.00 76.75 105 GLY A O 1
ATOM 847 N N . LEU A 1 106 ? -5.568 9.636 0.564 1.00 81.94 106 LEU A N 1
ATOM 848 C CA . LEU A 1 106 ? -5.479 10.882 -0.221 1.00 81.94 106 LEU A CA 1
ATOM 849 C C . LEU A 1 106 ? -4.034 11.281 -0.563 1.00 81.94 106 LEU A C 1
ATOM 851 O O . LEU A 1 106 ? -3.749 11.654 -1.694 1.00 81.94 106 LEU A O 1
ATOM 855 N N . LYS A 1 107 ? -3.108 11.167 0.400 1.00 83.62 107 LYS A N 1
ATOM 856 C CA . LYS A 1 107 ? -1.682 11.457 0.169 1.00 83.62 107 LYS A CA 1
ATOM 857 C C . LYS A 1 107 ? -1.045 10.485 -0.828 1.00 83.62 107 LYS A C 1
ATOM 859 O O . LYS A 1 107 ? -0.258 10.918 -1.660 1.00 83.62 107 LYS A O 1
ATOM 864 N N . THR A 1 108 ? -1.387 9.201 -0.740 1.00 82.81 108 THR A N 1
ATOM 865 C CA . THR A 1 108 ? -0.896 8.161 -1.650 1.00 82.81 108 THR A CA 1
ATOM 866 C C . THR A 1 108 ? -1.429 8.389 -3.052 1.00 82.81 108 THR A C 1
ATOM 868 O O . THR A 1 108 ? -0.633 8.511 -3.970 1.00 82.81 108 THR A O 1
ATOM 871 N N . ILE A 1 109 ? -2.747 8.541 -3.209 1.00 87.38 109 ILE A N 1
ATOM 872 C CA . ILE A 1 109 ? -3.375 8.796 -4.509 1.00 87.38 109 ILE A CA 1
ATOM 873 C C . ILE A 1 109 ? -2.803 10.060 -5.143 1.00 87.38 109 ILE A C 1
ATOM 875 O O . ILE A 1 109 ? -2.349 10.016 -6.278 1.00 87.38 109 ILE A O 1
ATOM 879 N N . HIS A 1 110 ? -2.718 11.159 -4.393 1.00 88.81 110 HIS A N 1
ATOM 880 C CA . HIS A 1 110 ? -2.115 12.386 -4.906 1.00 88.81 110 HIS A CA 1
ATOM 881 C C . HIS A 1 110 ? -0.645 12.190 -5.310 1.00 88.81 110 HIS A C 1
ATOM 883 O O . HIS A 1 110 ? -0.213 12.745 -6.311 1.00 88.81 110 HIS A O 1
ATOM 889 N N . GLY A 1 111 ? 0.113 11.377 -4.566 1.00 88.81 111 GLY A N 1
ATOM 890 C CA . GLY A 1 111 ? 1.484 11.004 -4.915 1.00 88.81 111 GLY A CA 1
ATOM 891 C C . GLY A 1 111 ? 1.584 10.204 -6.215 1.00 88.81 111 GLY A C 1
ATOM 892 O O . GLY A 1 111 ? 2.445 10.512 -7.030 1.00 88.81 111 GLY A O 1
ATOM 893 N N . LEU A 1 112 ? 0.686 9.239 -6.435 1.00 89.81 112 LEU A N 1
ATOM 894 C CA . LEU A 1 112 ? 0.642 8.413 -7.651 1.00 89.81 112 LEU A CA 1
ATOM 895 C C . LEU A 1 112 ? 0.261 9.205 -8.907 1.00 89.81 112 LEU A C 1
ATOM 897 O O . LEU A 1 112 ? 0.583 8.788 -10.013 1.00 89.81 112 LEU A O 1
ATOM 901 N N . LEU A 1 113 ? -0.426 10.338 -8.747 1.00 90.81 113 LEU A N 1
ATOM 902 C CA . LEU A 1 113 ? -0.815 11.199 -9.863 1.00 90.81 113 LEU A CA 1
ATOM 903 C C . LEU A 1 113 ? 0.249 12.228 -10.257 1.00 90.81 113 LEU A C 1
ATOM 905 O O . LEU A 1 113 ? 0.060 12.923 -11.261 1.00 90.81 113 LEU A O 1
ATOM 909 N N . LYS A 1 114 ? 1.338 12.357 -9.491 1.00 91.44 114 LYS A N 1
ATOM 910 C CA . LYS A 1 114 ? 2.414 13.295 -9.820 1.00 91.44 114 LYS A CA 1
ATOM 911 C C . LYS A 1 114 ? 3.174 12.844 -11.074 1.00 91.44 114 LYS A C 1
ATOM 913 O O . LYS A 1 114 ? 3.358 11.641 -11.268 1.00 91.44 114 LYS A O 1
ATOM 918 N N . PRO A 1 115 ? 3.672 13.788 -11.892 1.00 88.81 115 PRO A N 1
ATOM 919 C CA . PRO A 1 115 ? 4.633 13.468 -12.943 1.00 88.81 115 PRO A CA 1
ATOM 920 C C . PRO A 1 115 ? 5.826 12.689 -12.370 1.00 88.81 115 PRO A C 1
ATOM 922 O O . PRO A 1 115 ? 6.283 12.981 -11.263 1.00 88.81 115 PRO A O 1
ATOM 925 N N . GLY A 1 116 ? 6.295 11.673 -13.095 1.00 88.06 116 GLY A N 1
ATOM 926 C CA . GLY A 1 116 ? 7.412 10.826 -12.660 1.00 88.06 116 GLY A CA 1
ATOM 927 C C . GLY A 1 116 ? 7.081 9.800 -11.563 1.00 88.06 116 GLY A C 1
ATOM 928 O O . GLY A 1 116 ? 7.980 9.110 -11.086 1.00 88.06 116 GLY A O 1
ATOM 929 N N . ALA A 1 117 ? 5.818 9.670 -11.140 1.00 90.69 117 ALA A N 1
ATOM 930 C CA . ALA A 1 117 ? 5.422 8.630 -10.193 1.00 90.69 117 ALA A CA 1
ATOM 931 C C . ALA A 1 117 ? 5.347 7.243 -10.857 1.00 90.69 117 ALA A C 1
ATOM 933 O O . ALA A 1 117 ? 4.793 7.079 -11.946 1.00 90.69 117 ALA A O 1
ATOM 934 N N . ILE A 1 118 ? 5.842 6.218 -10.163 1.00 90.88 118 ILE A N 1
ATOM 935 C CA . ILE A 1 118 ? 5.644 4.824 -10.569 1.00 90.88 118 ILE A CA 1
ATOM 936 C C . ILE A 1 118 ? 4.296 4.339 -10.040 1.00 90.88 118 ILE A C 1
ATOM 938 O O . ILE A 1 118 ? 4.035 4.385 -8.837 1.00 90.88 118 ILE A O 1
ATOM 942 N N . VAL A 1 119 ? 3.461 3.845 -10.946 1.00 92.38 119 VAL A N 1
ATOM 943 C CA . VAL A 1 119 ? 2.201 3.167 -10.666 1.00 92.38 119 VAL A CA 1
ATOM 944 C C . VAL A 1 119 ? 2.351 1.706 -11.079 1.00 92.38 119 VAL A C 1
ATOM 946 O O . VAL A 1 119 ? 2.300 1.353 -12.257 1.00 92.38 119 VAL A O 1
ATOM 949 N N . SER A 1 120 ? 2.563 0.837 -10.093 1.00 91.38 120 SER A N 1
ATOM 950 C CA . SER A 1 120 ? 2.747 -0.594 -10.336 1.00 91.38 120 SER A CA 1
ATOM 951 C C . SER A 1 120 ? 1.414 -1.306 -10.633 1.00 91.38 120 SER A C 1
ATOM 953 O O . SER A 1 120 ? 0.355 -0.837 -10.199 1.00 91.38 120 SER A O 1
ATOM 955 N N . PRO A 1 121 ? 1.439 -2.475 -11.305 1.00 91.50 121 PRO A N 1
ATOM 956 C CA . PRO A 1 121 ? 0.253 -3.319 -11.487 1.00 91.50 121 PRO A CA 1
ATOM 957 C C . PRO A 1 121 ? -0.476 -3.610 -10.169 1.00 91.50 121 PRO A C 1
ATOM 959 O O . PRO A 1 121 ? -1.695 -3.465 -10.070 1.00 91.50 121 PRO A O 1
ATOM 962 N N . LEU A 1 122 ? 0.286 -3.922 -9.118 1.00 89.06 122 LEU A N 1
ATOM 963 C CA . LEU A 1 122 ? -0.218 -4.145 -7.767 1.00 89.06 122 LEU A CA 1
ATOM 964 C C . LEU A 1 122 ? -1.021 -2.957 -7.218 1.00 89.06 122 LEU A C 1
ATOM 966 O O . LEU A 1 122 ? -2.069 -3.154 -6.602 1.00 89.06 122 LEU A O 1
ATOM 970 N N . MET A 1 123 ? -0.550 -1.722 -7.429 1.00 90.62 123 MET A N 1
ATOM 971 C CA . MET A 1 123 ? -1.269 -0.518 -6.999 1.00 90.62 123 MET A CA 1
ATOM 972 C C . MET A 1 123 ? -2.628 -0.416 -7.697 1.00 90.62 123 MET A C 1
ATOM 974 O O . MET A 1 123 ? -3.636 -0.174 -7.033 1.00 90.62 123 MET A O 1
ATOM 978 N N . CYS A 1 124 ? -2.671 -0.650 -9.012 1.00 92.38 124 CYS A N 1
ATOM 979 C CA . CYS A 1 124 ? -3.912 -0.655 -9.785 1.00 92.38 124 CYS A CA 1
ATOM 980 C C . CYS A 1 124 ? -4.883 -1.737 -9.305 1.00 92.38 124 CYS A C 1
ATOM 982 O O . CYS A 1 124 ? -6.053 -1.437 -9.075 1.00 92.38 124 CYS A O 1
ATOM 984 N N . GLN A 1 125 ? -4.402 -2.964 -9.084 1.00 90.31 125 GLN A N 1
ATOM 985 C CA . GLN A 1 125 ? -5.213 -4.077 -8.580 1.00 90.31 125 GLN A CA 1
ATOM 986 C C . GLN A 1 125 ? -5.795 -3.807 -7.193 1.00 90.31 125 GLN A C 1
ATOM 988 O O . GLN A 1 125 ? -6.971 -4.074 -6.955 1.00 90.31 125 GLN A O 1
ATOM 993 N N . LEU A 1 126 ? -5.006 -3.234 -6.284 1.00 85.94 126 LEU A N 1
ATOM 994 C CA . LEU A 1 126 ? -5.476 -2.892 -4.942 1.00 85.94 126 LEU A CA 1
ATOM 995 C C . LEU A 1 126 ? -6.520 -1.774 -4.962 1.00 85.94 126 LEU A C 1
ATOM 997 O O . LEU A 1 126 ? -7.524 -1.872 -4.258 1.00 85.94 126 LEU A O 1
ATOM 1001 N N . VAL A 1 127 ? -6.311 -0.736 -5.779 1.00 88.31 127 VAL A N 1
ATOM 1002 C CA . VAL A 1 127 ? -7.304 0.332 -5.960 1.00 88.31 127 VAL A CA 1
ATOM 1003 C C . VAL A 1 127 ? -8.587 -0.249 -6.543 1.00 88.31 127 VAL A C 1
ATOM 1005 O O . VAL A 1 127 ? -9.639 -0.062 -5.946 1.00 88.31 127 VAL A O 1
ATOM 1008 N N . ALA A 1 128 ? -8.495 -1.006 -7.637 1.00 90.56 128 ALA A N 1
ATOM 1009 C CA . ALA A 1 128 ? -9.635 -1.633 -8.299 1.00 90.56 128 ALA A CA 1
ATOM 1010 C C . ALA A 1 128 ? -10.437 -2.542 -7.361 1.00 90.56 128 ALA A C 1
ATOM 1012 O O . ALA A 1 128 ? -11.653 -2.404 -7.269 1.00 90.56 128 ALA A O 1
ATOM 1013 N N . ARG A 1 129 ? -9.765 -3.417 -6.602 1.00 86.12 129 ARG A N 1
ATOM 1014 C CA . ARG A 1 129 ? -10.420 -4.299 -5.625 1.00 86.12 129 ARG A CA 1
ATOM 1015 C C . ARG A 1 129 ? -11.107 -3.513 -4.510 1.00 86.12 129 ARG A C 1
ATOM 1017 O O . ARG A 1 129 ? -12.188 -3.893 -4.080 1.00 86.12 129 ARG A O 1
ATOM 1024 N N . HIS A 1 130 ? -10.497 -2.427 -4.037 1.00 82.38 130 HIS A N 1
ATOM 1025 C CA . HIS A 1 130 ? -11.071 -1.609 -2.968 1.00 82.38 130 HIS A CA 1
ATOM 1026 C C . HIS A 1 130 ? -12.282 -0.789 -3.425 1.00 82.38 130 HIS A C 1
ATOM 1028 O O . HIS A 1 130 ? -13.224 -0.599 -2.661 1.00 82.38 130 HIS A O 1
ATOM 1034 N N . THR A 1 131 ? -12.248 -0.274 -4.651 1.00 86.00 131 THR A N 1
ATOM 1035 C CA . THR A 1 131 ? -13.292 0.610 -5.182 1.00 86.00 131 THR A CA 1
ATOM 1036 C C . THR A 1 131 ? -14.357 -0.121 -5.995 1.00 86.00 131 THR A C 1
ATOM 1038 O O . THR A 1 131 ? -15.381 0.478 -6.319 1.00 86.00 131 THR A O 1
ATOM 1041 N N . GLY A 1 132 ? -14.110 -1.382 -6.361 1.00 87.50 132 GLY A N 1
ATOM 1042 C CA . GLY A 1 132 ? -14.921 -2.139 -7.314 1.00 87.50 132 GLY A CA 1
ATOM 1043 C C . GLY A 1 132 ? -14.754 -1.677 -8.767 1.00 87.50 132 GLY A C 1
ATOM 1044 O O . GLY A 1 132 ? -15.604 -1.968 -9.602 1.00 87.50 132 GLY A O 1
ATOM 1045 N N . TRP A 1 133 ? -13.707 -0.910 -9.096 1.00 92.62 133 TRP A N 1
ATOM 1046 C CA . TRP A 1 133 ? -13.507 -0.424 -10.464 1.00 92.62 133 TRP A CA 1
ATOM 1047 C C . TRP A 1 133 ? -12.963 -1.513 -11.383 1.00 92.62 133 TRP A C 1
ATOM 1049 O O . TRP A 1 133 ? -11.990 -2.187 -11.058 1.00 92.62 133 TRP A O 1
ATOM 1059 N N . THR A 1 134 ? -13.512 -1.596 -12.592 1.00 93.88 134 THR A N 1
ATOM 1060 C CA . THR A 1 134 ? -13.013 -2.508 -13.623 1.00 93.88 134 THR A CA 1
ATOM 1061 C C . THR A 1 134 ? -11.637 -2.072 -14.133 1.00 93.88 134 THR A C 1
ATOM 1063 O O . THR A 1 134 ? -11.432 -0.905 -14.518 1.00 93.88 134 THR A O 1
ATOM 1066 N N . LEU A 1 135 ? -10.707 -3.027 -14.159 1.00 93.50 135 LEU A N 1
ATOM 1067 C CA . LEU A 1 135 ? -9.404 -2.888 -14.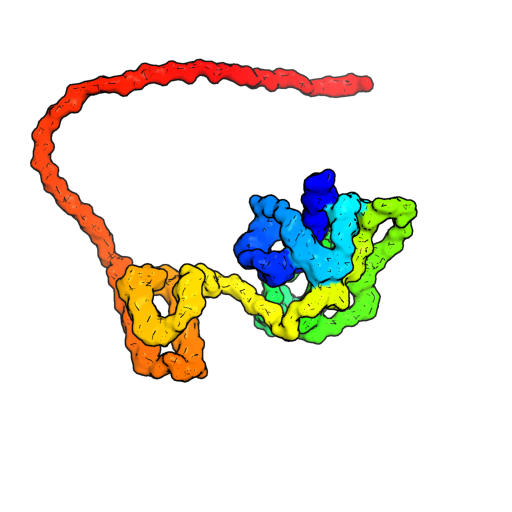801 1.00 93.50 135 LEU A CA 1
ATOM 1068 C C . LEU A 1 135 ? -9.518 -3.243 -16.288 1.00 93.50 135 LEU A C 1
ATOM 1070 O O . LEU A 1 135 ? -10.064 -4.299 -16.603 1.00 93.50 135 LEU A O 1
ATOM 1074 N N . PRO A 1 136 ? -9.020 -2.388 -17.195 1.00 93.62 136 PRO A N 1
ATOM 1075 C CA . PRO A 1 136 ? -8.883 -2.734 -18.600 1.00 93.62 136 PRO A CA 1
ATOM 1076 C C . PRO A 1 136 ? -7.990 -3.971 -18.791 1.00 93.62 136 PRO A C 1
ATOM 1078 O O . PRO A 1 136 ? -7.002 -4.115 -18.057 1.00 93.62 136 PRO A O 1
ATOM 1081 N N . PRO A 1 137 ? -8.293 -4.829 -19.782 1.00 86.31 137 PRO A N 1
ATOM 1082 C CA . PRO A 1 137 ? -7.382 -5.892 -20.193 1.00 86.31 137 PRO A CA 1
ATOM 1083 C C . PRO A 1 137 ? -6.039 -5.288 -20.633 1.00 86.31 137 PRO A C 1
ATOM 1085 O O . PRO A 1 137 ? -5.993 -4.165 -21.135 1.00 86.31 137 PRO A O 1
ATOM 1088 N N . GLY A 1 138 ? -4.936 -5.986 -20.366 1.00 87.81 138 GLY A N 1
ATOM 1089 C CA . GLY A 1 138 ? -3.582 -5.525 -20.691 1.00 87.81 138 GLY A CA 1
ATOM 1090 C C . GLY A 1 138 ? -2.983 -4.479 -19.742 1.00 87.81 138 GLY A C 1
ATOM 1091 O O . GLY A 1 138 ? -1.767 -4.387 -19.641 1.00 87.81 138 GLY A O 1
ATOM 1092 N N . LEU A 1 139 ? -3.775 -3.740 -18.948 1.00 91.12 139 LEU A N 1
ATOM 1093 C CA . LEU A 1 139 ? -3.260 -2.645 -18.096 1.00 91.12 139 LEU A CA 1
ATOM 1094 C C . LEU A 1 139 ? -2.188 -3.095 -17.077 1.00 91.12 139 LEU A C 1
ATOM 1096 O O . LEU A 1 139 ? -1.359 -2.305 -16.612 1.00 91.12 139 LEU A O 1
ATOM 1100 N N . LEU A 1 140 ? -2.236 -4.365 -16.685 1.00 88.88 140 LEU A N 1
ATOM 1101 C CA . LEU A 1 140 ? -1.361 -4.948 -15.671 1.00 88.88 140 LEU A CA 1
ATOM 1102 C C . LEU A 1 140 ? -0.084 -5.562 -16.242 1.00 88.88 140 LEU A C 1
ATOM 1104 O O . LEU A 1 140 ? 0.812 -5.877 -15.464 1.00 88.88 140 LEU A O 1
ATOM 1108 N N . GLU A 1 141 ? 0.004 -5.724 -17.557 1.00 83.44 141 GLU A N 1
ATOM 1109 C CA . GLU A 1 141 ? 1.146 -6.356 -18.209 1.00 83.44 141 GLU A CA 1
ATOM 1110 C C . GLU A 1 141 ? 2.363 -5.431 -18.129 1.00 83.44 141 GLU A C 1
ATOM 1112 O O . GLU A 1 141 ? 2.245 -4.207 -18.274 1.00 83.44 141 GLU A O 1
ATOM 1117 N N . ALA A 1 142 ? 3.536 -5.986 -17.825 1.00 74.25 142 ALA A N 1
ATOM 1118 C CA . ALA A 1 142 ? 4.789 -5.275 -18.018 1.00 74.25 142 ALA A CA 1
ATOM 1119 C C . ALA A 1 142 ? 5.279 -5.489 -19.454 1.00 74.25 142 ALA A C 1
ATOM 1121 O O . ALA A 1 142 ? 5.185 -6.590 -19.998 1.00 74.25 142 ALA A O 1
ATOM 1122 N N . HIS A 1 143 ? 5.837 -4.441 -20.060 1.00 68.75 143 HIS A N 1
ATOM 1123 C CA . HIS A 1 143 ? 6.556 -4.598 -21.316 1.00 68.75 143 HIS A CA 1
ATOM 1124 C C . HIS A 1 143 ? 7.806 -5.442 -21.046 1.00 68.75 143 HIS A C 1
ATOM 1126 O O . HIS A 1 143 ? 8.629 -5.074 -20.205 1.00 68.75 143 HIS A O 1
ATOM 1132 N N . ARG A 1 144 ? 7.921 -6.600 -21.700 1.00 64.81 144 ARG A N 1
ATOM 1133 C CA . ARG A 1 144 ? 9.091 -7.471 -21.558 1.00 64.81 144 ARG A CA 1
ATOM 1134 C C . ARG A 1 144 ? 10.167 -6.988 -22.512 1.00 64.81 144 ARG A C 1
ATOM 1136 O O . ARG A 1 144 ? 9.971 -7.016 -23.723 1.00 64.81 144 ARG A O 1
ATOM 1143 N N . GLN A 1 145 ? 11.297 -6.558 -21.969 1.00 60.69 145 GLN A N 1
ATOM 1144 C CA . GLN A 1 145 ? 12.502 -6.374 -22.764 1.00 60.69 145 GLN A CA 1
ATOM 1145 C C . GLN A 1 145 ? 13.298 -7.679 -22.700 1.00 60.69 145 GLN A C 1
ATOM 1147 O O . GLN A 1 145 ? 13.552 -8.207 -21.618 1.00 60.69 145 GLN A O 1
ATOM 1152 N N . ASN A 1 146 ? 13.651 -8.235 -23.859 1.00 51.47 146 ASN A N 1
ATOM 1153 C CA . ASN A 1 146 ? 14.489 -9.428 -23.919 1.00 51.47 146 ASN A CA 1
ATOM 1154 C C . ASN A 1 146 ? 15.873 -9.085 -23.352 1.00 51.47 146 ASN A C 1
ATOM 1156 O O . ASN A 1 146 ? 16.578 -8.240 -23.896 1.00 51.47 146 ASN A O 1
ATOM 1160 N N . SER A 1 147 ? 16.250 -9.730 -22.250 1.00 52.78 147 SER A N 1
ATOM 1161 C CA . SER A 1 147 ? 17.581 -9.621 -21.652 1.00 52.78 147 SER A CA 1
ATOM 1162 C C . SER A 1 147 ? 18.188 -11.016 -21.552 1.00 52.78 147 SER A C 1
ATOM 1164 O O . SER A 1 147 ? 17.621 -11.896 -20.906 1.00 52.78 147 SER A O 1
ATOM 1166 N N . GLU A 1 148 ? 19.335 -11.213 -22.202 1.00 52.44 148 GLU A N 1
ATOM 1167 C CA . GLU A 1 148 ? 20.038 -12.501 -22.329 1.00 52.44 148 GLU A CA 1
ATOM 1168 C C . GLU A 1 148 ? 21.039 -12.794 -21.192 1.00 52.44 148 GLU A C 1
ATOM 1170 O O . GLU A 1 148 ? 21.880 -13.683 -21.300 1.00 52.44 148 GLU A O 1
ATOM 1175 N N . LEU A 1 149 ? 20.982 -12.085 -20.062 1.00 53.62 149 LEU A N 1
ATOM 1176 C CA . LEU A 1 149 ? 21.943 -12.271 -18.966 1.00 53.62 149 LEU A CA 1
ATOM 1177 C C . LEU A 1 149 ? 21.342 -13.025 -17.771 1.00 53.62 149 LEU A C 1
ATOM 1179 O O . LEU A 1 149 ? 20.141 -12.972 -17.518 1.00 53.62 149 LEU A O 1
ATOM 1183 N N . ARG A 1 150 ? 22.203 -13.670 -16.963 1.00 59.06 150 ARG A N 1
ATOM 1184 C CA . ARG A 1 150 ? 21.880 -14.279 -15.645 1.00 59.06 150 ARG A CA 1
ATOM 1185 C C . ARG A 1 150 ? 21.504 -13.232 -14.57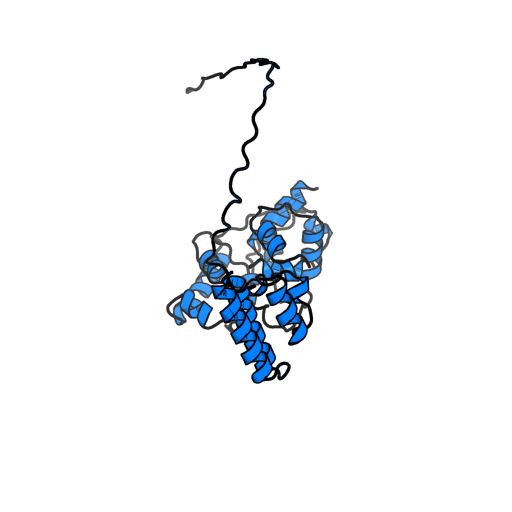0 1.00 59.06 150 ARG A C 1
ATOM 1187 O O . ARG A 1 150 ? 21.899 -13.340 -13.410 1.00 59.06 150 ARG A O 1
ATOM 1194 N N . VAL A 1 151 ? 20.796 -12.180 -14.960 1.00 63.31 151 VAL A N 1
ATOM 1195 C CA . VAL A 1 151 ? 20.378 -11.041 -14.144 1.00 63.31 151 VAL A CA 1
ATOM 1196 C C . VAL A 1 151 ? 18.855 -10.981 -14.212 1.00 63.31 151 VAL A C 1
ATOM 1198 O O . VAL A 1 151 ? 18.267 -11.182 -15.272 1.00 63.31 151 VAL A O 1
ATOM 1201 N N . THR A 1 152 ? 18.189 -10.740 -13.085 1.00 72.50 152 THR A N 1
ATOM 1202 C CA . THR A 1 152 ? 16.721 -10.710 -13.069 1.00 72.50 152 THR A CA 1
ATOM 1203 C C . THR A 1 152 ? 16.232 -9.349 -13.559 1.00 72.50 152 THR A C 1
ATOM 1205 O O . THR A 1 152 ? 16.531 -8.326 -12.945 1.00 72.50 152 THR A O 1
ATOM 1208 N N . ASP A 1 153 ? 15.450 -9.320 -14.634 1.00 81.75 153 ASP A N 1
ATOM 1209 C CA . ASP A 1 153 ? 14.855 -8.083 -15.147 1.00 81.75 153 ASP A CA 1
ATOM 1210 C C . ASP A 1 153 ? 13.907 -7.428 -14.115 1.00 81.75 153 ASP A C 1
ATOM 1212 O O . ASP A 1 153 ? 13.078 -8.081 -13.468 1.00 81.75 153 ASP A O 1
ATOM 1216 N N . VAL A 1 154 ? 14.022 -6.110 -13.950 1.00 83.44 154 VAL A N 1
ATOM 1217 C CA . VAL A 1 154 ? 13.097 -5.275 -13.176 1.00 83.44 154 VAL A CA 1
ATOM 1218 C C . VAL A 1 154 ? 11.649 -5.400 -13.671 1.00 83.44 154 VAL A C 1
ATOM 1220 O O . VAL A 1 154 ? 10.734 -5.364 -12.845 1.00 83.44 154 VAL A O 1
ATOM 1223 N N . HIS A 1 155 ? 11.396 -5.597 -14.965 1.00 83.12 155 HIS A N 1
ATOM 1224 C CA . HIS A 1 155 ? 10.028 -5.792 -15.467 1.00 83.12 155 HIS A CA 1
ATOM 1225 C C . HIS A 1 155 ? 9.451 -7.149 -15.049 1.00 83.12 155 HIS A C 1
ATOM 1227 O O . HIS A 1 155 ? 8.287 -7.228 -14.652 1.00 83.12 155 HIS A O 1
ATOM 1233 N N . ARG A 1 156 ? 10.287 -8.192 -14.968 1.00 83.25 156 ARG A N 1
ATOM 1234 C CA . ARG A 1 156 ? 9.901 -9.489 -14.387 1.00 83.25 156 ARG A CA 1
ATOM 1235 C C . ARG A 1 156 ? 9.497 -9.362 -12.915 1.00 83.25 156 ARG A C 1
ATOM 1237 O O . ARG A 1 156 ? 8.577 -10.043 -12.471 1.00 83.25 156 ARG A O 1
ATOM 1244 N N . LEU A 1 157 ? 10.121 -8.462 -12.150 1.00 84.88 157 LEU A N 1
ATOM 1245 C CA . LEU A 1 157 ? 9.657 -8.154 -10.792 1.00 84.88 157 LEU A CA 1
ATOM 1246 C C . LEU A 1 157 ? 8.238 -7.567 -10.792 1.00 84.88 157 LEU A C 1
ATOM 1248 O O . LEU A 1 157 ? 7.438 -7.950 -9.941 1.00 84.88 157 LEU A O 1
ATOM 1252 N N . LEU A 1 158 ? 7.934 -6.629 -11.695 1.00 86.94 158 LEU A N 1
ATOM 1253 C CA . LEU A 1 158 ? 6.596 -6.034 -11.794 1.00 86.94 158 LEU A CA 1
ATOM 1254 C C . LEU A 1 158 ? 5.539 -7.087 -12.139 1.00 86.94 158 LEU A C 1
ATOM 1256 O O . LEU A 1 158 ? 4.482 -7.093 -11.512 1.00 86.94 158 LEU A O 1
ATOM 1260 N N . ASP A 1 159 ? 5.856 -7.997 -13.062 1.00 84.94 159 ASP A N 1
ATOM 1261 C CA . ASP A 1 159 ? 4.992 -9.127 -13.418 1.00 84.94 159 ASP A CA 1
ATOM 1262 C C . ASP A 1 159 ? 4.731 -10.045 -12.216 1.00 84.94 159 ASP A C 1
ATOM 1264 O O . ASP A 1 159 ? 3.604 -10.484 -11.984 1.00 84.94 159 ASP A O 1
ATOM 1268 N N . ARG A 1 160 ? 5.756 -10.327 -11.404 1.00 84.88 160 ARG A N 1
ATOM 1269 C CA . ARG A 1 160 ? 5.605 -11.190 -10.222 1.00 84.88 160 ARG A CA 1
ATOM 1270 C C . ARG A 1 160 ? 4.885 -10.493 -9.072 1.00 84.88 160 ARG A C 1
ATOM 1272 O O . ARG A 1 160 ? 4.125 -11.134 -8.354 1.00 84.88 160 ARG A O 1
ATOM 1279 N N . LEU A 1 161 ? 5.056 -9.183 -8.909 1.00 85.69 161 LEU A N 1
ATOM 1280 C CA . LEU A 1 161 ? 4.340 -8.385 -7.911 1.00 85.69 161 LEU A CA 1
ATOM 1281 C C . LEU A 1 161 ? 2.924 -8.037 -8.394 1.00 85.69 161 LEU A C 1
ATOM 1283 O O . LEU A 1 161 ? 2.580 -6.873 -8.587 1.00 85.69 161 LEU A O 1
ATOM 1287 N N . ARG A 1 162 ? 2.088 -9.065 -8.545 1.00 87.56 162 ARG A N 1
ATOM 1288 C CA . ARG A 1 162 ? 0.651 -8.977 -8.841 1.00 87.56 162 ARG A CA 1
ATOM 1289 C C . ARG A 1 162 ? -0.143 -9.663 -7.735 1.00 87.56 162 ARG A C 1
ATOM 1291 O O . ARG A 1 162 ? 0.343 -10.604 -7.114 1.00 87.56 162 ARG A O 1
ATOM 1298 N N . LEU A 1 163 ? -1.378 -9.222 -7.498 1.00 83.88 163 LEU A N 1
ATOM 1299 C CA . LEU A 1 163 ? -2.267 -9.847 -6.509 1.00 83.88 163 LEU A CA 1
ATOM 1300 C C . LEU A 1 163 ? -2.577 -11.317 -6.821 1.00 83.88 163 LEU A C 1
ATOM 1302 O O . LEU A 1 163 ? -2.836 -12.069 -5.895 1.00 83.88 163 LEU A O 1
ATOM 1306 N N . GLU A 1 164 ? -2.534 -11.736 -8.086 1.00 84.00 164 GLU A N 1
ATOM 1307 C CA . GLU A 1 164 ? -2.722 -13.147 -8.473 1.00 84.00 164 GLU A CA 1
ATOM 1308 C C . GLU A 1 164 ? -1.576 -14.054 -8.000 1.00 84.00 164 GLU A C 1
ATOM 1310 O O . GLU A 1 164 ? -1.795 -15.218 -7.692 1.00 84.00 164 GLU A O 1
ATOM 1315 N N . ASN A 1 165 ? -0.367 -13.496 -7.891 1.00 81.69 165 ASN A N 1
ATOM 1316 C CA . ASN A 1 165 ? 0.830 -14.192 -7.423 1.00 81.69 165 ASN A CA 1
ATOM 1317 C C . ASN A 1 165 ? 1.013 -14.047 -5.907 1.00 81.69 165 ASN A C 1
ATOM 1319 O O . ASN A 1 165 ? 1.961 -14.575 -5.327 1.00 81.69 165 ASN A O 1
ATOM 1323 N N . HIS A 1 166 ? 0.128 -13.293 -5.256 1.00 77.31 166 HIS A N 1
ATOM 1324 C CA . HIS A 1 166 ? 0.168 -13.096 -3.824 1.00 77.31 166 HIS A CA 1
ATOM 1325 C C . HIS A 1 166 ? -0.428 -14.319 -3.115 1.00 77.31 166 HIS A C 1
ATOM 1327 O O . HIS A 1 166 ? -1.608 -14.628 -3.289 1.00 77.31 166 HIS A O 1
ATOM 1333 N N . ARG A 1 167 ? 0.360 -14.986 -2.261 1.00 64.31 167 ARG A N 1
ATOM 1334 C CA . ARG A 1 167 ? -0.115 -16.045 -1.359 1.00 64.31 167 ARG A CA 1
ATOM 1335 C C . ARG A 1 167 ? -1.196 -15.441 -0.465 1.00 64.31 167 ARG A C 1
ATOM 1337 O O . ARG A 1 167 ? -0.914 -14.554 0.330 1.00 64.31 167 ARG A O 1
ATOM 1344 N N . VAL A 1 168 ? -2.447 -15.830 -0.683 1.00 57.97 168 VAL A N 1
ATOM 1345 C CA . VAL A 1 168 ? -3.650 -15.168 -0.155 1.00 57.97 168 VAL A CA 1
ATOM 1346 C C . VAL A 1 168 ? -3.505 -14.775 1.324 1.00 57.97 168 VAL A C 1
ATOM 1348 O O . VAL A 1 168 ? -3.381 -15.632 2.193 1.00 57.97 168 VAL A O 1
ATOM 1351 N N . VAL A 1 169 ? -3.583 -13.469 1.613 1.00 49.38 169 VAL A N 1
ATOM 1352 C CA . VAL A 1 169 ? -3.800 -12.945 2.970 1.00 49.38 169 VAL A CA 1
ATOM 1353 C C . VAL A 1 169 ? -5.099 -12.152 2.952 1.00 49.38 169 VAL A C 1
ATOM 1355 O O . VAL A 1 169 ? -5.166 -11.064 2.388 1.00 49.38 169 VAL A O 1
ATOM 1358 N N . SER A 1 170 ? -6.093 -12.768 3.586 1.00 43.97 170 SER A N 1
ATOM 1359 C CA . SER A 1 170 ? -7.429 -12.311 3.960 1.00 43.97 170 SER A CA 1
ATOM 1360 C C . SER A 1 170 ? -8.380 -11.779 2.859 1.00 43.97 170 SER A C 1
ATOM 1362 O O . SER A 1 170 ? -8.019 -10.912 2.057 1.00 43.97 170 SER A O 1
ATOM 1364 N N . PRO A 1 171 ? -9.650 -12.238 2.831 1.00 47.12 171 PRO A N 1
ATOM 1365 C CA . PRO A 1 171 ? -10.732 -11.574 2.099 1.00 47.12 171 PRO A CA 1
ATOM 1366 C C . PRO A 1 171 ? -11.101 -10.199 2.685 1.00 47.12 171 PRO A C 1
ATOM 1368 O O . PRO A 1 171 ? -11.882 -9.478 2.064 1.00 47.12 171 PRO A O 1
ATOM 1371 N N . ASP A 1 172 ? -10.538 -9.820 3.837 1.00 45.12 172 ASP A N 1
ATOM 1372 C CA . ASP A 1 172 ? -10.854 -8.567 4.513 1.00 45.12 172 ASP A CA 1
ATOM 1373 C C . ASP A 1 172 ? -10.614 -7.336 3.631 1.00 45.12 172 ASP A C 1
ATOM 1375 O O . ASP A 1 172 ? -9.581 -7.167 2.973 1.00 45.12 172 ASP A O 1
ATOM 1379 N N . VAL A 1 173 ? -11.580 -6.417 3.688 1.00 46.31 173 VAL A N 1
ATOM 1380 C CA . VAL A 1 173 ? -11.429 -5.032 3.240 1.00 46.31 173 VAL A CA 1
ATOM 1381 C C . VAL A 1 173 ? -10.139 -4.483 3.846 1.00 46.31 173 VAL A C 1
ATOM 1383 O O . VAL A 1 173 ? -9.946 -4.583 5.059 1.00 46.31 173 VAL A O 1
ATOM 1386 N N . LEU A 1 174 ? -9.268 -3.905 3.004 1.00 42.50 174 LEU A N 1
ATOM 1387 C CA . LEU A 1 174 ? -8.027 -3.244 3.425 1.00 42.50 174 LEU A CA 1
ATOM 1388 C C . LEU A 1 174 ? -8.237 -2.536 4.773 1.00 42.50 174 LEU A C 1
ATOM 1390 O O . LEU A 1 174 ? -9.196 -1.764 4.900 1.00 42.50 174 LEU A O 1
ATOM 1394 N N . PRO A 1 175 ? -7.382 -2.781 5.782 1.00 41.34 175 PRO A N 1
ATOM 1395 C CA . PRO A 1 175 ? -7.605 -2.254 7.119 1.00 41.34 175 PRO A CA 1
ATOM 1396 C C . PRO A 1 175 ? -7.769 -0.740 7.036 1.00 41.34 175 PRO A C 1
ATOM 1398 O O . PRO A 1 175 ? -6.957 -0.040 6.416 1.00 41.34 175 PRO A O 1
ATOM 1401 N N . LYS A 1 176 ? -8.837 -0.230 7.661 1.00 43.38 176 LYS A N 1
ATOM 1402 C CA . LYS A 1 176 ? -9.099 1.209 7.745 1.00 43.38 176 LYS A CA 1
ATOM 1403 C C . LYS A 1 176 ? -7.805 1.905 8.167 1.00 43.38 176 LYS A C 1
ATOM 1405 O O . LYS A 1 176 ? -7.149 1.483 9.121 1.00 43.38 176 LYS A O 1
ATOM 1410 N N . ARG A 1 177 ? -7.422 2.953 7.429 1.00 41.84 177 ARG A N 1
ATOM 1411 C CA . ARG A 1 177 ? -6.215 3.750 7.690 1.00 41.84 177 ARG A CA 1
ATOM 1412 C C . ARG A 1 177 ? -6.061 3.981 9.191 1.00 41.84 177 ARG A C 1
ATOM 1414 O O . ARG A 1 177 ? -7.005 4.456 9.818 1.00 41.84 177 ARG A O 1
ATOM 1421 N N . THR A 1 178 ? -4.876 3.702 9.744 1.00 47.69 178 THR A N 1
ATOM 1422 C CA . THR A 1 178 ? -4.578 4.000 11.149 1.00 47.69 178 THR A CA 1
ATOM 1423 C C . THR A 1 178 ? -4.829 5.484 11.393 1.00 47.69 178 THR A C 1
ATOM 1425 O O . THR A 1 178 ? -4.077 6.345 10.932 1.00 47.69 178 THR A O 1
ATOM 1428 N N . THR A 1 179 ? -5.943 5.800 12.043 1.00 54.62 179 THR A N 1
ATOM 1429 C CA . THR A 1 179 ? -6.279 7.180 12.390 1.00 54.62 179 THR A CA 1
ATOM 1430 C C . THR A 1 179 ? -5.456 7.590 13.609 1.00 54.62 179 THR A C 1
ATOM 1432 O O . THR A 1 179 ? -5.056 6.738 14.400 1.00 54.62 179 THR A O 1
ATOM 1435 N N . LEU A 1 180 ? -5.212 8.893 13.799 1.00 57.16 180 LEU A N 1
ATOM 1436 C CA . LEU A 1 180 ? -4.593 9.422 15.032 1.00 57.16 180 LEU A CA 1
ATOM 1437 C C . LEU A 1 180 ? -5.288 8.880 16.287 1.00 57.16 180 LEU A C 1
ATOM 1439 O O . LEU A 1 180 ? -4.641 8.589 17.284 1.00 57.16 180 LEU A O 1
ATOM 1443 N N . ARG A 1 181 ? -6.599 8.659 16.181 1.00 62.47 181 ARG A N 1
ATOM 1444 C CA . ARG A 1 181 ? -7.427 8.000 17.181 1.00 62.47 181 ARG A CA 1
ATOM 1445 C C . ARG A 1 181 ? -6.945 6.584 17.507 1.00 62.47 181 ARG A C 1
ATOM 1447 O O . ARG A 1 181 ? -6.794 6.254 18.671 1.00 62.47 181 ARG A O 1
ATOM 1454 N N . MET A 1 182 ? -6.650 5.756 16.506 1.00 59.44 182 MET A N 1
ATOM 1455 C CA . MET A 1 182 ? -6.211 4.366 16.701 1.00 59.44 182 MET A CA 1
ATOM 1456 C C . MET A 1 182 ? -4.866 4.235 17.414 1.00 59.44 182 MET A C 1
ATOM 1458 O O . MET A 1 182 ? -4.577 3.154 17.903 1.00 59.44 182 MET A O 1
ATOM 1462 N N . ILE A 1 183 ? -4.051 5.291 17.472 1.00 66.19 183 ILE A N 1
ATOM 1463 C CA . ILE A 1 183 ? -2.780 5.311 18.212 1.00 66.19 183 ILE A CA 1
ATOM 1464 C C . ILE A 1 183 ? -2.752 6.347 19.335 1.00 66.19 183 ILE A C 1
ATOM 1466 O O . ILE A 1 183 ? -1.687 6.627 19.875 1.00 66.19 183 ILE A O 1
ATOM 1470 N N . ALA A 1 184 ? -3.910 6.918 19.672 1.00 74.56 184 ALA A N 1
ATOM 1471 C CA . ALA A 1 184 ? -4.008 7.978 20.664 1.00 74.56 184 ALA A CA 1
ATOM 1472 C C . ALA A 1 184 ? -3.607 7.503 22.062 1.00 74.56 184 ALA A C 1
ATOM 1474 O O . ALA A 1 184 ? -3.131 8.304 22.847 1.00 74.56 184 ALA A O 1
ATOM 1475 N N . VAL A 1 185 ? -3.791 6.215 22.356 1.00 79.94 185 VAL A N 1
ATOM 1476 C CA . VAL A 1 185 ? -3.467 5.597 23.645 1.00 79.94 185 VAL A CA 1
ATOM 1477 C C . VAL A 1 185 ? -2.477 4.445 23.463 1.00 79.94 185 VAL A C 1
ATOM 1479 O O . VAL A 1 185 ? -2.349 3.879 22.362 1.00 79.94 185 VAL A O 1
ATOM 1482 N N . ALA A 1 186 ? -1.783 4.100 24.551 1.00 73.31 186 ALA A N 1
ATOM 1483 C CA . ALA A 1 186 ? -0.848 2.979 24.614 1.00 73.31 186 ALA A CA 1
ATOM 1484 C C . ALA A 1 186 ? -1.497 1.664 24.143 1.00 73.31 186 ALA A C 1
ATOM 1486 O O . ALA A 1 186 ? -2.717 1.495 24.204 1.00 73.31 186 ALA A O 1
ATOM 1487 N N . ALA A 1 187 ? -0.678 0.735 23.640 1.00 63.97 187 ALA A N 1
ATOM 1488 C CA . ALA A 1 187 ? -1.162 -0.541 23.112 1.00 63.97 187 ALA A CA 1
ATOM 1489 C C . ALA A 1 187 ? -1.920 -1.351 24.178 1.00 63.97 187 ALA A C 1
ATOM 1491 O O . ALA A 1 187 ? -3.000 -1.859 23.892 1.00 63.97 187 ALA A O 1
ATOM 1492 N N . GLU A 1 188 ? -1.409 -1.376 25.408 1.00 70.69 188 GLU A N 1
ATOM 1493 C CA . GLU A 1 188 ? -2.027 -2.039 26.565 1.00 70.69 188 GLU A CA 1
ATOM 1494 C C . GLU A 1 188 ? -3.476 -1.579 26.779 1.00 70.69 188 GLU A C 1
ATOM 1496 O O . GLU A 1 188 ? -4.390 -2.393 26.831 1.00 70.69 188 GLU A O 1
ATOM 1501 N N . ILE A 1 189 ? -3.715 -0.265 26.768 1.00 79.69 189 ILE A N 1
ATOM 1502 C CA . ILE A 1 189 ? -5.049 0.338 26.926 1.00 79.69 189 ILE A CA 1
ATOM 1503 C C . ILE A 1 189 ? -5.946 0.044 25.717 1.00 79.69 189 ILE A C 1
ATOM 1505 O O . ILE A 1 189 ? -7.146 -0.191 25.839 1.00 79.69 189 ILE A O 1
ATOM 1509 N N . ARG A 1 190 ? -5.371 0.065 24.513 1.00 75.75 190 ARG A N 1
ATOM 1510 C CA . ARG A 1 190 ? -6.109 -0.145 23.262 1.00 75.75 190 ARG A CA 1
ATOM 1511 C C . ARG A 1 190 ? -6.677 -1.556 23.157 1.00 75.75 190 ARG A C 1
ATOM 1513 O O . ARG A 1 190 ? -7.801 -1.740 22.680 1.00 75.75 190 ARG A O 1
ATOM 1520 N N . PHE A 1 191 ? -5.881 -2.543 23.550 1.00 74.81 191 PHE A N 1
ATOM 1521 C CA . PHE A 1 191 ? -6.237 -3.952 23.430 1.00 74.81 191 PHE A CA 1
ATOM 1522 C C . PHE A 1 191 ? -6.923 -4.497 24.682 1.00 74.81 191 PHE A C 1
ATOM 1524 O O . PHE A 1 191 ? -7.650 -5.478 24.568 1.00 74.81 191 PHE A O 1
ATOM 1531 N N . ALA A 1 192 ? -6.817 -3.814 25.823 1.00 75.62 192 ALA A N 1
ATOM 1532 C CA . ALA A 1 192 ? -7.528 -4.191 27.037 1.00 75.62 192 ALA A CA 1
ATOM 1533 C C . ALA A 1 192 ? -9.070 -4.170 26.883 1.00 75.62 192 ALA A C 1
ATOM 1535 O O . ALA A 1 192 ? -9.610 -3.472 26.008 1.00 75.62 192 ALA A O 1
ATOM 1536 N N . PRO A 1 193 ? -9.800 -4.920 27.731 1.00 84.06 193 PRO A N 1
ATOM 1537 C CA . PRO A 1 193 ? -11.261 -4.888 27.791 1.00 84.06 193 PRO A CA 1
ATOM 1538 C C . PRO A 1 193 ? -11.795 -3.494 28.145 1.00 84.06 193 PRO A C 1
ATOM 1540 O O . PRO A 1 193 ? -11.289 -2.839 29.059 1.00 84.06 193 PRO A O 1
ATOM 1543 N N . LYS A 1 194 ? -12.838 -3.044 27.435 1.00 89.50 194 LYS A N 1
ATOM 1544 C CA . LYS A 1 194 ? -13.382 -1.673 27.511 1.00 89.50 194 LYS A CA 1
ATOM 1545 C C . LYS A 1 194 ? -14.613 -1.575 28.422 1.00 89.50 194 LYS A C 1
ATOM 1547 O O . LYS A 1 194 ? -15.543 -0.833 28.123 1.00 89.50 194 LYS A O 1
ATOM 1552 N N . HIS A 1 195 ? -14.616 -2.313 29.527 1.00 90.38 195 HIS A N 1
ATOM 1553 C CA . HIS A 1 195 ? -15.694 -2.244 30.514 1.00 90.38 195 HIS A CA 1
ATOM 1554 C C . HIS A 1 195 ? -15.639 -0.938 31.316 1.00 90.38 195 HIS A C 1
ATOM 1556 O O . HIS A 1 195 ? -14.595 -0.278 31.396 1.00 90.38 195 HIS A O 1
ATOM 1562 N N . HIS A 1 196 ? -16.767 -0.580 31.933 1.00 92.06 196 HIS A N 1
ATOM 1563 C CA . HIS A 1 196 ? -16.951 0.691 32.633 1.00 92.06 196 HIS A CA 1
ATOM 1564 C C . HIS A 1 196 ? -15.846 0.962 33.671 1.00 92.06 196 HIS A C 1
ATOM 1566 O O . HIS A 1 196 ? -15.245 2.039 33.658 1.00 92.06 196 HIS A O 1
ATOM 1572 N N . ALA A 1 197 ? -15.503 -0.034 34.497 1.00 90.81 197 ALA A N 1
ATOM 1573 C CA . ALA A 1 197 ? -14.480 0.084 35.539 1.00 90.81 197 ALA A CA 1
ATOM 1574 C C . ALA A 1 197 ? -13.084 0.422 34.983 1.00 90.81 197 ALA A C 1
ATOM 1576 O O . ALA A 1 197 ? -12.428 1.338 35.479 1.00 90.81 197 ALA A O 1
ATOM 1577 N N . ASN A 1 198 ? -12.657 -0.251 33.909 1.00 90.62 198 ASN A N 1
ATOM 1578 C CA . ASN A 1 198 ? -11.346 -0.026 33.290 1.00 90.62 198 ASN A CA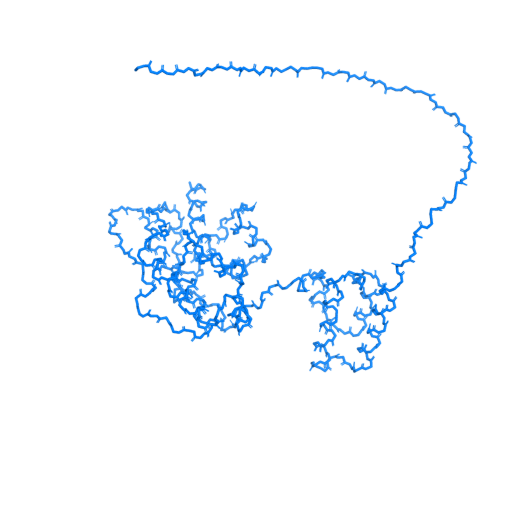 1
ATOM 1579 C C . ASN A 1 198 ? -11.248 1.376 32.687 1.00 90.62 198 ASN A C 1
ATOM 1581 O O . ASN A 1 198 ? -10.289 2.105 32.939 1.00 90.62 198 ASN A O 1
ATOM 1585 N N . LEU A 1 199 ? -12.276 1.789 31.939 1.00 91.81 199 LEU A N 1
ATOM 1586 C CA . LEU A 1 199 ? -12.336 3.126 31.348 1.00 91.81 199 LEU A CA 1
ATOM 1587 C C . LEU A 1 199 ? -12.314 4.209 32.432 1.00 91.81 199 LEU A C 1
ATOM 1589 O O . LEU A 1 199 ? -11.598 5.203 32.305 1.00 91.81 199 LEU A O 1
ATOM 1593 N N . GLN A 1 200 ? -13.061 4.007 33.518 1.00 93.31 200 GLN A N 1
ATOM 1594 C CA . GLN A 1 200 ? -13.085 4.926 34.650 1.00 93.31 200 GLN A CA 1
ATOM 1595 C C . GLN A 1 200 ? -11.720 5.004 35.348 1.00 93.31 200 GLN A C 1
ATOM 1597 O O . GLN A 1 200 ? -11.255 6.107 35.653 1.00 93.31 200 GLN A O 1
ATOM 1602 N N . ALA A 1 201 ? -11.064 3.861 35.565 1.00 90.62 201 ALA A N 1
ATOM 1603 C CA . ALA A 1 201 ? -9.742 3.776 36.175 1.00 90.62 201 ALA A CA 1
ATOM 1604 C C . ALA A 1 201 ? -8.696 4.520 35.339 1.00 90.62 201 ALA A C 1
ATOM 1606 O O . ALA A 1 201 ? -8.025 5.406 35.863 1.00 90.62 201 ALA A O 1
ATOM 1607 N N . TRP A 1 202 ? -8.624 4.257 34.031 1.00 92.94 202 TRP A N 1
ATOM 1608 C CA . TRP A 1 202 ? -7.663 4.908 33.134 1.00 92.94 202 TRP A CA 1
ATOM 1609 C C . TRP A 1 202 ? -7.826 6.429 33.070 1.00 92.94 202 TRP A C 1
ATOM 1611 O O . TRP A 1 202 ? -6.835 7.155 32.968 1.00 92.94 202 TRP A O 1
ATOM 1621 N N . ILE A 1 203 ? -9.063 6.933 33.148 1.00 91.50 203 ILE A N 1
ATOM 1622 C CA . ILE A 1 203 ? -9.322 8.379 33.213 1.00 91.50 203 ILE A CA 1
ATOM 1623 C C . ILE A 1 203 ? -8.875 8.954 34.565 1.00 91.50 203 ILE A C 1
ATOM 1625 O O . ILE A 1 203 ? -8.301 10.043 34.620 1.00 91.50 203 ILE A O 1
ATOM 1629 N N . ARG A 1 204 ? -9.141 8.247 35.671 1.00 89.06 204 ARG A N 1
ATOM 1630 C CA . ARG A 1 204 ? -8.812 8.714 37.029 1.00 89.06 204 ARG A CA 1
ATOM 1631 C C . ARG A 1 204 ? -7.307 8.755 37.284 1.00 89.06 204 ARG A C 1
ATOM 1633 O O . ARG A 1 204 ? -6.838 9.752 37.837 1.00 89.06 204 ARG A O 1
ATOM 1640 N N . THR A 1 205 ? -6.581 7.724 36.851 1.00 87.00 205 THR A N 1
ATOM 1641 C CA . THR A 1 205 ? -5.119 7.590 36.997 1.00 87.00 205 THR A CA 1
ATOM 1642 C C . THR A 1 205 ? -4.336 8.441 35.999 1.00 87.00 205 THR A C 1
ATOM 1644 O O . THR A 1 205 ? -3.126 8.583 36.126 1.00 87.00 205 THR A O 1
ATOM 1647 N N . GLY A 1 206 ? -5.006 9.033 35.005 1.00 84.31 206 GLY A N 1
ATOM 1648 C CA . GLY A 1 206 ? -4.373 9.890 34.001 1.00 84.31 206 GLY A CA 1
ATOM 1649 C C . GLY A 1 206 ? -3.695 9.134 32.856 1.00 84.31 206 GLY A C 1
ATOM 1650 O O . GLY A 1 206 ? -3.167 9.778 31.950 1.00 84.31 206 GLY A O 1
ATOM 1651 N N . GLN A 1 207 ? -3.771 7.799 32.836 1.00 84.81 207 GLN A N 1
ATOM 1652 C CA . GLN A 1 207 ? -3.332 6.971 31.706 1.00 84.81 207 GLN A CA 1
ATOM 1653 C C . GLN A 1 207 ? -4.062 7.344 30.404 1.00 84.81 207 GLN A C 1
ATOM 1655 O O . GLN A 1 207 ? -3.487 7.311 29.315 1.00 84.81 207 GLN A O 1
ATOM 1660 N N . ILE A 1 208 ? -5.319 7.785 30.516 1.00 88.56 208 ILE A N 1
ATOM 1661 C CA . ILE A 1 208 ? -6.026 8.512 29.465 1.00 88.56 208 ILE A CA 1
ATOM 1662 C C . ILE A 1 208 ? -6.342 9.908 29.985 1.00 88.56 208 ILE A C 1
ATOM 1664 O O . ILE A 1 208 ? -7.156 10.060 30.889 1.00 88.56 208 ILE A O 1
ATOM 1668 N N . ASN A 1 209 ? -5.751 10.937 29.374 1.00 90.00 209 ASN A N 1
ATOM 1669 C CA . ASN A 1 209 ? -6.003 12.324 29.744 1.00 90.00 209 ASN A CA 1
ATOM 1670 C C . ASN A 1 209 ? -7.033 12.992 28.804 1.00 90.00 209 ASN A C 1
ATOM 1672 O O . ASN A 1 209 ? -6.695 13.296 27.658 1.00 90.00 209 ASN A O 1
ATOM 1676 N N . PRO A 1 210 ? -8.263 13.296 29.270 1.00 87.88 210 PRO A N 1
ATOM 1677 C CA . PRO A 1 210 ? -9.294 13.949 28.457 1.00 87.88 210 PRO A CA 1
ATOM 1678 C C . PRO A 1 210 ? -8.972 15.378 27.995 1.00 87.88 210 PRO A C 1
ATOM 1680 O O . PRO A 1 210 ? -9.658 15.893 27.108 1.00 87.88 210 PRO A O 1
ATOM 1683 N N . ALA A 1 211 ? -7.962 16.030 28.579 1.00 83.75 211 ALA A N 1
ATOM 1684 C CA . ALA A 1 211 ? -7.483 17.331 28.117 1.00 83.75 211 ALA A CA 1
ATOM 1685 C C . ALA A 1 211 ? -6.735 17.225 26.774 1.00 83.75 211 ALA A C 1
ATOM 1687 O O . ALA A 1 211 ? -6.742 18.165 25.980 1.00 83.75 211 ALA A O 1
ATOM 1688 N N . ILE A 1 212 ? -6.139 16.065 26.474 1.00 85.12 212 ILE A N 1
ATOM 1689 C CA . ILE A 1 212 ? -5.461 15.814 25.202 1.00 85.12 212 ILE A CA 1
ATOM 1690 C C . ILE A 1 212 ? -6.513 15.474 24.141 1.00 85.12 212 ILE A C 1
ATOM 1692 O O . ILE A 1 212 ? -7.232 14.478 24.250 1.00 85.12 212 ILE A O 1
ATOM 1696 N N . LYS A 1 213 ? -6.581 16.279 23.071 1.00 83.12 213 LYS A N 1
ATOM 1697 C CA . LYS A 1 213 ? -7.587 16.140 22.001 1.00 83.12 213 LYS A CA 1
ATOM 1698 C C . LYS A 1 213 ? -7.667 14.717 21.433 1.00 83.12 213 LYS A C 1
ATOM 1700 O O . LYS A 1 213 ? -8.758 14.172 21.328 1.00 83.12 213 LYS A O 1
ATOM 1705 N N . SER A 1 214 ? -6.532 14.094 21.117 1.00 79.31 214 SER A N 1
ATOM 1706 C CA . SER A 1 214 ? -6.493 12.737 20.550 1.00 79.31 214 SER A CA 1
ATOM 1707 C C . SER A 1 214 ? -7.020 11.665 21.513 1.00 79.31 214 SER A C 1
ATOM 1709 O O . SER A 1 214 ? -7.754 10.779 21.078 1.00 79.31 214 SER A O 1
ATOM 1711 N N . HIS A 1 215 ? -6.700 11.757 22.808 1.00 87.81 215 HIS A N 1
ATOM 1712 C CA . HIS A 1 215 ? -7.199 10.838 23.839 1.00 87.81 215 HIS A CA 1
ATOM 1713 C C . HIS A 1 215 ? -8.710 10.986 24.017 1.00 87.81 215 HIS A C 1
ATOM 1715 O O . HIS A 1 215 ? -9.432 9.994 24.088 1.00 87.81 215 HIS A O 1
ATOM 1721 N N . ARG A 1 216 ? -9.201 12.229 24.040 1.00 89.56 216 ARG A N 1
ATOM 1722 C CA . ARG A 1 216 ? -10.632 12.526 24.123 1.00 89.56 216 ARG A CA 1
ATOM 1723 C C . ARG A 1 216 ? -11.392 11.980 22.921 1.00 89.56 216 ARG A C 1
ATOM 1725 O O . ARG A 1 216 ? -12.414 11.324 23.096 1.00 89.56 216 ARG A O 1
ATOM 1732 N N . ASP A 1 217 ? -10.899 12.236 21.715 1.00 86.44 217 ASP A N 1
ATOM 1733 C CA . ASP A 1 217 ? -11.550 11.789 20.485 1.00 86.44 217 ASP A CA 1
ATOM 1734 C C . ASP A 1 217 ? -11.541 10.250 20.381 1.00 86.44 217 ASP A C 1
ATOM 1736 O O . ASP A 1 217 ? -12.501 9.660 19.882 1.00 86.44 217 ASP A O 1
ATOM 1740 N N . TRP A 1 218 ? -10.497 9.585 20.899 1.00 91.06 218 TRP A N 1
ATOM 1741 C CA . TRP A 1 218 ? -10.481 8.129 21.079 1.00 91.06 218 TRP A CA 1
ATOM 1742 C C . TRP A 1 218 ? -11.546 7.673 22.062 1.00 91.06 218 TRP A C 1
ATOM 1744 O O . TRP A 1 218 ? -12.382 6.854 21.697 1.00 91.06 218 TRP A O 1
ATOM 1754 N N . LEU A 1 219 ? -11.585 8.257 23.258 1.00 91.62 219 LEU A N 1
ATOM 1755 C CA . LEU A 1 219 ? -12.507 7.836 24.304 1.00 91.62 219 LEU A CA 1
ATOM 1756 C C . LEU A 1 219 ? -13.973 8.040 23.897 1.00 91.62 219 LEU A C 1
ATOM 1758 O O . LEU A 1 219 ? -14.782 7.132 24.047 1.00 91.62 219 LEU A O 1
ATOM 1762 N N . LEU A 1 220 ? -14.323 9.192 23.318 1.00 90.94 220 LEU A N 1
ATOM 1763 C CA . LEU A 1 220 ? -15.684 9.455 22.836 1.00 90.94 220 LEU A CA 1
ATOM 1764 C C . LEU A 1 220 ? -16.116 8.471 21.750 1.00 90.94 220 LEU A C 1
ATOM 1766 O O . LEU A 1 220 ? -17.294 8.127 21.671 1.00 90.94 220 LEU A O 1
ATOM 1770 N N . HIS A 1 221 ? -15.180 8.024 20.915 1.00 87.88 221 HIS A N 1
ATOM 1771 C CA . HIS A 1 221 ? -15.473 6.998 19.932 1.00 87.88 221 HIS A CA 1
ATOM 1772 C C . HIS A 1 221 ? -15.659 5.625 20.571 1.00 87.88 221 HIS A C 1
ATOM 1774 O O . HIS A 1 221 ? -16.673 4.992 20.302 1.00 87.88 221 HIS A O 1
ATOM 1780 N N . THR A 1 222 ? -14.746 5.213 21.454 1.00 89.12 222 THR A N 1
ATOM 1781 C CA . THR A 1 222 ? -14.844 3.950 22.195 1.00 89.12 222 THR A CA 1
ATOM 1782 C C . THR A 1 222 ? -16.178 3.859 22.937 1.00 89.12 222 THR A C 1
ATOM 1784 O O . THR A 1 222 ? -16.853 2.845 22.845 1.00 89.12 222 THR A O 1
ATOM 1787 N N . LEU A 1 223 ? -16.624 4.938 23.591 1.00 92.00 223 LEU A N 1
ATOM 1788 C CA . LEU A 1 223 ? -17.926 4.977 24.270 1.00 92.00 223 LEU A CA 1
ATOM 1789 C C . LEU A 1 223 ? -19.110 4.792 23.313 1.00 92.00 223 LEU A C 1
ATOM 1791 O O . LEU A 1 223 ? -20.086 4.147 23.677 1.00 92.00 223 LEU A O 1
ATOM 1795 N N . ARG A 1 224 ? -19.046 5.360 22.101 1.00 90.88 224 ARG A N 1
ATOM 1796 C CA . ARG A 1 224 ? -20.088 5.151 21.082 1.00 90.88 224 ARG A CA 1
ATOM 1797 C C . ARG A 1 224 ? -20.097 3.708 20.589 1.00 90.88 224 ARG A C 1
ATOM 1799 O O . ARG A 1 224 ? -21.173 3.141 20.480 1.00 90.88 224 ARG A O 1
ATOM 1806 N N . GLU A 1 225 ? -18.923 3.134 20.327 1.00 87.81 225 GLU A N 1
ATOM 1807 C CA . GLU A 1 225 ? -18.797 1.740 19.887 1.00 87.81 225 GLU A CA 1
ATOM 1808 C C . GLU A 1 225 ? -19.309 0.766 20.956 1.00 87.81 225 GLU A C 1
ATOM 1810 O O . GLU A 1 225 ? -20.108 -0.112 20.650 1.00 87.81 225 GLU A O 1
ATOM 1815 N N . GLN A 1 226 ? -18.912 0.939 22.222 1.00 88.25 226 GLN A N 1
ATOM 1816 C CA . GLN A 1 226 ? -19.362 0.052 23.300 1.00 88.25 226 GLN A CA 1
ATOM 1817 C C . GLN A 1 226 ? -20.870 0.163 23.560 1.00 88.25 226 GLN A C 1
ATOM 1819 O O . GLN A 1 226 ? -21.503 -0.855 23.824 1.00 88.25 226 GLN A O 1
ATOM 1824 N N . LEU A 1 227 ? -21.454 1.361 23.416 1.00 90.25 227 LEU A N 1
ATOM 1825 C CA . LEU A 1 227 ? -22.906 1.546 23.479 1.00 90.25 227 LEU A CA 1
ATOM 1826 C C . LEU A 1 227 ? -23.616 0.829 22.325 1.00 90.25 227 LEU A C 1
ATOM 1828 O O . LEU A 1 227 ? -24.581 0.110 22.554 1.00 90.25 227 LEU A O 1
ATOM 1832 N N . SER A 1 228 ? -23.131 0.989 21.087 1.00 84.88 228 SER A N 1
ATOM 1833 C CA . SER A 1 228 ? -23.740 0.333 19.920 1.00 84.88 228 SER A CA 1
ATOM 1834 C C . SER A 1 228 ? -23.631 -1.190 19.961 1.00 84.88 228 SER A C 1
ATOM 1836 O O . SER A 1 228 ? -24.476 -1.872 19.398 1.00 84.88 228 SER A O 1
ATOM 1838 N N . CYS A 1 229 ? -22.606 -1.719 20.632 1.00 84.50 229 CYS A N 1
ATOM 1839 C CA . CYS A 1 229 ? -22.405 -3.156 20.805 1.00 84.50 229 CYS A CA 1
ATOM 1840 C C . CYS A 1 229 ? -23.073 -3.717 22.075 1.00 84.50 229 CYS A C 1
ATOM 1842 O O . CYS A 1 229 ? -22.859 -4.886 22.385 1.00 84.50 229 CYS A O 1
ATOM 1844 N N . GLY A 1 230 ? -23.810 -2.900 22.841 1.00 84.88 230 GLY A N 1
ATOM 1845 C CA . GLY A 1 230 ? -24.478 -3.321 24.081 1.00 84.88 230 GLY A CA 1
ATOM 1846 C C . GLY A 1 230 ? -23.537 -3.689 25.237 1.00 84.88 230 GLY A C 1
ATOM 1847 O O . GLY A 1 230 ? -23.972 -4.286 26.212 1.00 84.88 230 GLY A O 1
ATOM 1848 N N . GLN A 1 231 ? -22.250 -3.348 25.139 1.00 87.56 231 GLN A N 1
ATOM 1849 C CA . GLN A 1 231 ? -21.229 -3.658 26.151 1.00 87.56 231 GLN A CA 1
ATOM 1850 C C . GLN A 1 231 ? -21.180 -2.632 27.289 1.00 87.56 231 GLN A C 1
ATOM 1852 O O . GLN A 1 231 ? -20.583 -2.896 28.330 1.00 87.56 231 GLN A O 1
ATOM 1857 N N . LEU A 1 232 ? -21.767 -1.451 27.073 1.00 91.81 232 LEU A N 1
ATOM 1858 C CA . LEU A 1 232 ? -21.997 -0.439 28.099 1.00 91.81 232 LEU A CA 1
ATOM 1859 C C . LEU A 1 232 ? -23.447 0.029 28.039 1.00 91.81 232 LEU A C 1
ATOM 1861 O O . LEU A 1 232 ? -23.981 0.261 26.950 1.00 91.81 232 LEU A O 1
ATOM 1865 N N . SER A 1 233 ? -24.051 0.246 29.203 1.00 92.69 233 SER A N 1
ATOM 1866 C CA . SER A 1 233 ? -25.375 0.851 29.311 1.00 92.69 233 SER A CA 1
ATOM 1867 C C . SER A 1 233 ? -25.334 2.355 29.009 1.00 92.69 233 SER A C 1
ATOM 1869 O O . SER A 1 233 ? -24.289 3.020 29.071 1.00 92.69 233 SER A O 1
ATOM 1871 N N . ALA A 1 234 ? -26.495 2.934 28.699 1.00 92.19 234 ALA A N 1
ATOM 1872 C CA . ALA A 1 234 ? -26.614 4.377 28.496 1.00 92.19 234 ALA A CA 1
ATOM 1873 C C . ALA A 1 234 ? -26.178 5.175 29.743 1.00 92.19 234 ALA A C 1
ATOM 1875 O O . ALA A 1 234 ? -25.544 6.228 29.618 1.00 92.19 234 ALA A O 1
ATOM 1876 N N . GLU A 1 235 ? -26.457 4.649 30.937 1.00 93.69 235 GLU A N 1
ATOM 1877 C CA . GLU A 1 235 ? -26.091 5.261 32.216 1.00 93.69 235 GLU A CA 1
ATOM 1878 C C . GLU A 1 235 ? -24.579 5.247 32.453 1.00 93.69 235 GLU A C 1
ATOM 1880 O O . GLU A 1 235 ? -23.997 6.269 32.833 1.00 93.69 235 GLU A O 1
ATOM 1885 N N . GLU A 1 236 ? -23.916 4.129 32.153 1.00 92.12 236 GLU A N 1
ATOM 1886 C CA . GLU A 1 236 ? -22.459 3.995 32.242 1.00 92.12 236 GLU A CA 1
ATOM 1887 C C . GLU A 1 236 ? -21.756 4.968 31.291 1.00 92.12 236 GLU A C 1
ATOM 1889 O O . GLU A 1 236 ? -20.810 5.670 31.666 1.00 92.12 236 GLU A O 1
ATOM 1894 N N . VAL A 1 237 ? -22.258 5.092 30.061 1.00 92.44 237 VAL A N 1
ATOM 1895 C CA . VAL A 1 237 ? -21.731 6.053 29.086 1.00 92.44 237 VAL A CA 1
ATOM 1896 C C . VAL A 1 237 ? -21.957 7.491 29.551 1.00 92.44 237 VAL A C 1
ATOM 1898 O O . VAL A 1 237 ? -21.050 8.321 29.430 1.00 92.44 237 VAL A O 1
ATOM 1901 N N . ALA A 1 238 ? -23.128 7.810 30.106 1.00 91.38 238 ALA A N 1
ATOM 1902 C CA . ALA A 1 238 ? -23.415 9.133 30.657 1.00 91.38 238 ALA A CA 1
ATOM 1903 C C . ALA A 1 238 ? -22.500 9.465 31.849 1.00 91.38 238 ALA A C 1
ATOM 1905 O O . ALA A 1 238 ? -21.987 10.583 31.952 1.00 91.38 238 ALA A O 1
ATOM 1906 N N . SER A 1 239 ? -22.235 8.495 32.726 1.00 92.88 239 SER A N 1
ATOM 1907 C CA . SER A 1 239 ? -21.277 8.607 33.832 1.00 92.88 239 SER A CA 1
ATOM 1908 C C . SER A 1 239 ? -19.860 8.912 33.331 1.00 92.88 239 SER A C 1
ATOM 1910 O O . SER A 1 239 ? -19.251 9.908 33.739 1.00 92.88 239 SER A O 1
ATOM 1912 N N . LEU A 1 240 ? -19.357 8.139 32.364 1.00 92.06 240 LEU A N 1
ATOM 1913 C CA . LEU A 1 240 ? -18.026 8.345 31.783 1.00 92.06 240 LEU A CA 1
ATOM 1914 C C . LEU A 1 240 ? -17.921 9.685 31.045 1.00 92.06 240 LEU A C 1
ATOM 1916 O O . LEU A 1 240 ? -16.919 10.386 31.188 1.00 92.06 240 LEU A O 1
ATOM 1920 N N . ARG A 1 241 ? -18.964 10.114 30.323 1.00 91.88 241 ARG A N 1
ATOM 1921 C CA . ARG A 1 241 ? -19.009 11.447 29.691 1.00 91.88 241 ARG A CA 1
ATOM 1922 C C . ARG A 1 241 ? -18.945 12.578 30.717 1.00 91.88 241 ARG A C 1
ATOM 1924 O O . ARG A 1 241 ? -18.214 13.545 30.501 1.00 91.88 241 ARG A O 1
ATOM 1931 N N . ARG A 1 242 ? -19.650 12.452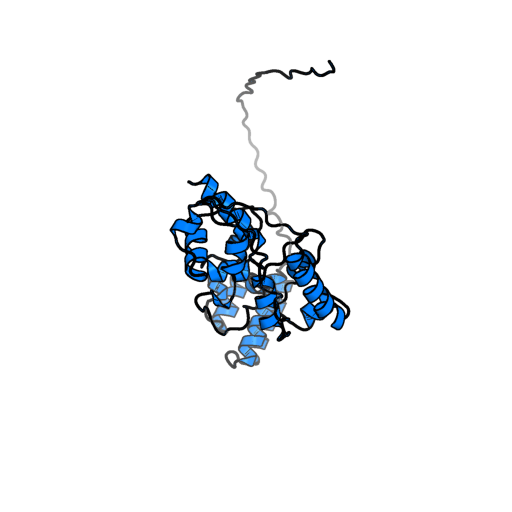 31.847 1.00 91.31 242 ARG A N 1
ATOM 1932 C CA . ARG A 1 242 ? -19.560 13.417 32.957 1.00 91.31 242 ARG A CA 1
ATOM 1933 C C . ARG A 1 242 ? -18.147 13.461 33.539 1.00 91.31 242 ARG A C 1
ATOM 1935 O O . ARG A 1 242 ? -17.619 14.548 33.762 1.00 91.31 242 ARG A O 1
ATOM 1942 N N . LEU A 1 243 ? -17.501 12.309 33.724 1.00 88.50 243 LEU A N 1
ATOM 1943 C CA . LEU A 1 243 ? -16.122 12.236 34.218 1.00 88.50 243 LEU A CA 1
ATOM 1944 C C . LEU A 1 243 ? -15.120 12.907 33.263 1.00 88.50 243 LEU A C 1
ATOM 1946 O O . LEU A 1 243 ? -14.251 13.660 33.703 1.00 88.50 243 LEU A O 1
ATOM 1950 N N . VAL A 1 244 ? -15.273 12.680 31.959 1.00 88.75 244 VAL A N 1
ATOM 1951 C CA . VAL A 1 244 ? -14.486 13.321 30.892 1.00 88.75 244 VAL A CA 1
ATOM 1952 C C . VAL A 1 244 ? -14.639 14.831 30.922 1.00 88.75 244 VAL A C 1
ATOM 1954 O O . VAL A 1 244 ? -13.638 15.544 30.867 1.00 88.75 244 VAL A O 1
ATOM 1957 N N . ALA A 1 245 ? -15.878 15.317 31.031 1.00 86.56 245 ALA A N 1
ATOM 1958 C CA . ALA A 1 245 ? -16.158 16.741 31.132 1.00 86.56 245 ALA A CA 1
ATOM 1959 C C . ALA A 1 245 ? -15.481 17.338 32.372 1.00 86.56 245 ALA A C 1
ATOM 1961 O O . ALA A 1 245 ? -14.718 18.286 32.235 1.00 86.56 245 ALA A O 1
ATOM 1962 N N . ARG A 1 246 ? -15.648 16.731 33.555 1.00 85.88 246 ARG A N 1
ATOM 1963 C CA . ARG A 1 246 ? -15.001 17.195 34.797 1.00 85.88 246 ARG A CA 1
ATOM 1964 C C . ARG A 1 246 ? -13.476 17.260 34.670 1.00 85.88 246 ARG A C 1
ATOM 1966 O O . ARG A 1 246 ? -12.871 18.274 34.998 1.00 85.88 246 ARG A O 1
ATOM 1973 N N . ARG A 1 247 ? -12.840 16.206 34.148 1.00 81.12 247 ARG A N 1
ATOM 1974 C CA . ARG A 1 247 ? -11.372 16.137 34.006 1.00 81.12 247 ARG A CA 1
ATOM 1975 C C . ARG A 1 247 ? -10.812 17.059 32.925 1.00 81.12 247 ARG A C 1
ATOM 1977 O O . ARG A 1 247 ? -9.661 17.462 33.039 1.00 81.12 247 ARG A O 1
ATOM 1984 N N . ARG A 1 248 ? -11.606 17.428 31.915 1.00 74.62 248 ARG A N 1
ATOM 1985 C CA . ARG A 1 248 ? -11.218 18.429 30.908 1.00 74.62 248 ARG A CA 1
ATOM 1986 C C . ARG A 1 248 ? -10.981 19.804 31.537 1.00 74.62 248 ARG A C 1
ATOM 1988 O O . ARG A 1 248 ? -10.077 20.505 31.102 1.00 74.62 248 ARG A O 1
ATOM 1995 N N . TRP A 1 249 ? -11.783 20.170 32.533 1.00 67.50 249 TRP A N 1
ATOM 1996 C CA . TRP A 1 249 ? -11.734 21.487 33.173 1.00 67.50 249 TRP A CA 1
ATOM 1997 C C . TRP A 1 249 ? -10.861 21.522 34.436 1.00 67.50 249 TRP A C 1
ATOM 1999 O O . TRP A 1 249 ? -10.494 22.594 34.896 1.00 67.50 249 TRP A O 1
ATOM 2009 N N . ALA A 1 250 ? -10.453 20.361 34.959 1.00 65.69 250 ALA A N 1
ATOM 2010 C CA . ALA A 1 250 ? -9.664 20.244 36.188 1.00 65.69 250 ALA A CA 1
ATOM 2011 C C . ALA A 1 250 ? -8.173 20.648 36.066 1.00 65.69 250 ALA A C 1
ATOM 2013 O O . ALA A 1 250 ? -7.434 20.524 37.037 1.00 65.69 250 ALA A O 1
ATOM 2014 N N . LYS A 1 251 ? -7.700 21.125 34.904 1.00 53.66 251 LYS A N 1
ATOM 2015 C CA . LYS A 1 251 ? -6.366 21.739 34.749 1.00 53.66 251 LYS A CA 1
ATOM 2016 C C . LYS A 1 251 ? -6.446 23.060 33.978 1.00 53.66 251 LYS A C 1
ATOM 2018 O O . LYS A 1 251 ? -6.008 23.159 32.837 1.00 53.66 251 LYS A O 1
ATOM 2023 N N . VAL A 1 252 ? -6.981 24.069 34.660 1.00 45.38 252 VAL A N 1
ATOM 2024 C CA . VAL A 1 252 ? -6.501 25.459 34.608 1.00 45.38 252 VAL A CA 1
ATOM 2025 C C . VAL A 1 252 ? -6.228 25.864 36.060 1.00 45.38 252 VAL A C 1
ATOM 2027 O O . VAL A 1 252 ? -6.961 26.631 36.664 1.00 45.38 252 VAL A O 1
ATOM 2030 N N . GLN A 1 253 ? -5.219 25.248 36.671 1.00 37.81 253 GLN A N 1
ATOM 2031 C CA . GLN A 1 253 ? -4.598 25.769 37.885 1.00 37.81 253 GLN A CA 1
ATOM 2032 C C . GLN A 1 253 ? -3.088 25.720 37.645 1.00 37.81 253 GLN A C 1
ATOM 2034 O O . GLN A 1 253 ? -2.561 24.626 37.406 1.00 37.81 253 GLN A O 1
ATOM 2039 N N . PRO A 1 254 ? -2.398 26.874 37.609 1.00 37.97 254 PRO A N 1
ATOM 2040 C CA . PRO A 1 254 ? -0.949 26.884 37.609 1.00 37.97 254 PRO A CA 1
ATOM 2041 C C . PRO A 1 254 ? -0.489 26.279 38.935 1.00 37.97 254 PRO A C 1
ATOM 2043 O O . PRO A 1 254 ? -1.054 26.562 39.990 1.00 37.97 254 PRO A O 1
ATOM 2046 N N . LEU A 1 255 ? 0.514 25.409 38.875 1.00 34.72 255 LEU A N 1
ATOM 2047 C CA . LEU A 1 255 ? 1.232 24.982 40.067 1.00 34.72 255 LEU A CA 1
ATOM 2048 C C . LEU A 1 255 ? 1.865 26.242 40.674 1.00 34.72 255 LEU A C 1
ATOM 2050 O O . LEU A 1 255 ? 2.849 26.745 40.136 1.00 34.72 255 LEU A O 1
ATOM 2054 N N . CYS A 1 256 ? 1.271 26.781 41.742 1.00 33.47 256 CYS A N 1
ATOM 2055 C CA . CYS A 1 256 ? 1.942 27.750 42.598 1.00 33.47 256 CYS A CA 1
ATOM 2056 C C . CYS A 1 256 ? 3.249 27.118 43.076 1.00 33.47 256 CYS A C 1
ATOM 2058 O O . CYS A 1 256 ? 3.245 26.043 43.680 1.00 33.47 256 CYS A O 1
ATOM 2060 N N . ALA A 1 257 ? 4.359 27.781 42.764 1.00 37.09 257 ALA A N 1
ATOM 2061 C CA . ALA A 1 257 ? 5.649 27.496 43.361 1.00 37.09 257 ALA A CA 1
ATOM 2062 C C . ALA A 1 257 ? 5.530 27.615 44.891 1.00 37.09 257 ALA A C 1
ATOM 2064 O O . ALA A 1 257 ? 4.886 28.556 45.366 1.00 37.09 257 ALA A O 1
ATOM 2065 N N . PRO A 1 258 ? 6.118 26.701 45.681 1.00 39.12 258 PRO A N 1
ATOM 2066 C CA . PRO A 1 258 ? 6.231 26.936 47.106 1.00 39.12 258 PRO A CA 1
ATOM 2067 C C . PRO A 1 258 ? 7.174 28.119 47.340 1.00 39.12 258 PRO A C 1
ATOM 2069 O O . PRO A 1 258 ? 8.237 28.232 46.725 1.00 39.12 258 PRO A O 1
ATOM 2072 N N . ALA A 1 259 ? 6.710 29.016 48.204 1.00 37.03 259 ALA A N 1
ATOM 2073 C CA . ALA A 1 259 ? 7.402 30.209 48.643 1.00 37.03 259 ALA A CA 1
ATOM 2074 C C . ALA A 1 259 ? 8.769 29.882 49.257 1.00 37.03 259 ALA A C 1
ATOM 2076 O O . ALA A 1 259 ? 8.978 28.834 49.868 1.00 37.03 259 ALA A O 1
ATOM 2077 N N . ALA A 1 260 ? 9.679 30.834 49.080 1.00 36.16 260 ALA A N 1
ATOM 2078 C CA . ALA A 1 260 ? 11.011 30.856 49.643 1.00 36.16 260 ALA A CA 1
ATOM 2079 C C . ALA A 1 260 ? 11.018 30.576 51.156 1.00 36.16 260 ALA A C 1
ATOM 2081 O O . ALA A 1 260 ? 10.246 31.155 51.918 1.00 36.16 260 ALA A O 1
ATOM 2082 N N . SER A 1 261 ? 11.967 29.754 51.594 1.00 35.19 261 SER A N 1
ATOM 2083 C CA . SER A 1 261 ? 12.539 29.855 52.933 1.00 35.19 261 SER A CA 1
ATOM 2084 C C . SER A 1 261 ? 13.991 30.274 52.771 1.00 35.19 261 SER A C 1
ATOM 2086 O O . SER A 1 261 ? 14.810 29.568 52.187 1.00 35.19 261 SER A O 1
ATOM 2088 N N . SER A 1 262 ? 14.255 31.492 53.225 1.00 34.69 262 SER A N 1
ATOM 2089 C CA . SER A 1 262 ? 15.569 32.076 53.411 1.00 34.69 262 SER A CA 1
ATOM 2090 C C . SER A 1 262 ? 16.308 31.364 54.539 1.00 34.69 262 SER A C 1
ATOM 2092 O O . SER A 1 262 ? 15.803 31.331 55.657 1.00 34.69 262 SER A O 1
ATOM 2094 N N . THR A 1 263 ? 17.535 30.930 54.279 1.00 34.12 263 THR A N 1
ATOM 2095 C CA . THR A 1 263 ? 18.598 30.884 55.292 1.00 34.12 263 THR A CA 1
ATOM 2096 C C . THR A 1 263 ? 19.937 31.068 54.589 1.00 34.12 263 THR A C 1
ATOM 2098 O O . THR A 1 263 ? 20.278 30.317 53.677 1.00 34.12 263 THR A O 1
ATOM 2101 N N . LEU A 1 264 ? 20.646 32.122 54.998 1.00 36.28 264 LEU A N 1
ATOM 2102 C CA . LEU A 1 264 ? 22.043 32.400 54.685 1.00 36.28 264 LEU A CA 1
ATOM 2103 C C . LEU A 1 264 ? 22.949 31.255 55.158 1.00 36.28 264 LEU A C 1
ATOM 2105 O O . LEU A 1 264 ? 22.754 30.765 56.266 1.00 36.28 264 LEU A O 1
ATOM 2109 N N . ALA A 1 265 ? 23.978 30.922 54.374 1.00 32.19 265 ALA A N 1
ATOM 2110 C CA . ALA A 1 265 ? 25.386 31.104 54.754 1.00 32.19 265 ALA A CA 1
ATOM 2111 C C . ALA A 1 265 ? 26.326 30.476 53.706 1.00 32.19 265 ALA A C 1
ATOM 2113 O O . ALA A 1 265 ? 26.133 29.343 53.274 1.00 32.19 265 ALA A O 1
ATOM 2114 N N . ASP A 1 266 ? 27.304 31.287 53.306 1.00 30.47 266 ASP A N 1
ATOM 2115 C CA . ASP A 1 266 ? 28.669 30.994 52.859 1.00 30.47 266 ASP A CA 1
ATOM 2116 C C . ASP A 1 266 ? 29.061 29.585 52.394 1.00 30.47 266 ASP A C 1
ATOM 2118 O O . ASP A 1 266 ? 29.002 28.614 53.144 1.00 30.47 266 ASP A O 1
ATOM 2122 N N . SER A 1 267 ? 29.662 29.522 51.197 1.00 32.03 267 SER A N 1
ATOM 2123 C CA . SER A 1 267 ? 31.090 29.180 51.000 1.00 32.03 267 SER A CA 1
ATOM 2124 C C . SER A 1 267 ? 31.379 28.905 49.515 1.00 32.03 267 SER A C 1
ATOM 2126 O O . SER A 1 267 ? 31.005 27.875 48.959 1.00 32.03 267 SER A O 1
ATOM 2128 N N . ARG A 1 268 ? 32.088 29.830 48.857 1.00 32.56 268 ARG A N 1
ATOM 2129 C CA . ARG A 1 268 ? 32.996 29.523 47.727 1.00 32.56 268 ARG A CA 1
ATOM 2130 C C . ARG A 1 268 ? 34.280 28.887 48.320 1.00 32.56 268 ARG A C 1
ATOM 2132 O O . ARG A 1 268 ? 34.514 29.148 49.498 1.00 32.56 268 ARG A O 1
ATOM 2139 N N . PRO A 1 269 ? 35.151 28.160 47.574 1.00 43.22 269 PRO A N 1
ATOM 2140 C CA . PRO A 1 269 ? 35.526 28.502 46.196 1.00 43.22 269 PRO A CA 1
ATOM 2141 C C . PRO A 1 269 ? 35.954 27.352 45.244 1.00 43.22 269 PRO A C 1
ATOM 2143 O O . PRO A 1 269 ? 36.127 26.205 45.628 1.00 43.22 269 PRO A O 1
ATOM 2146 N N . SER A 1 270 ? 36.207 27.770 43.995 1.00 31.09 270 SER A N 1
ATOM 2147 C CA . SER A 1 270 ? 37.224 27.267 43.051 1.00 31.09 270 SER A CA 1
ATOM 2148 C C . SER A 1 270 ? 37.115 25.856 42.466 1.00 31.09 270 SER A C 1
ATOM 2150 O O . SER A 1 270 ? 37.291 24.875 43.172 1.00 31.09 270 SER A O 1
ATOM 2152 N N . GLN A 1 271 ? 37.021 25.785 41.129 1.00 33.28 271 GLN A N 1
ATOM 2153 C CA . GLN A 1 271 ? 37.932 25.024 40.244 1.00 33.28 271 GLN A CA 1
ATOM 2154 C C . GLN A 1 271 ? 37.546 25.269 38.765 1.00 33.28 271 GLN A C 1
ATOM 2156 O O . GLN A 1 271 ? 36.410 25.056 38.357 1.00 33.28 271 GLN A O 1
ATOM 2161 N N . THR A 1 272 ? 38.344 26.089 38.070 1.00 34.94 272 THR A N 1
ATOM 2162 C CA . THR A 1 272 ? 39.349 25.730 37.038 1.00 34.94 272 THR A CA 1
ATOM 2163 C C . THR A 1 272 ? 38.795 25.640 35.611 1.00 34.94 272 THR A C 1
ATOM 2165 O O . THR A 1 272 ? 38.295 24.623 35.141 1.00 34.94 272 THR A O 1
ATOM 2168 N N . LEU A 1 273 ? 38.978 26.753 34.891 1.00 35.22 273 LEU A N 1
ATOM 2169 C CA . LEU A 1 273 ? 39.078 26.801 33.437 1.00 35.22 273 LEU A CA 1
ATOM 2170 C C . LEU A 1 273 ? 40.319 26.017 32.991 1.00 35.22 273 LEU A C 1
ATOM 2172 O O . LEU A 1 273 ? 41.429 26.357 33.392 1.00 35.22 273 LEU A O 1
ATOM 2176 N N . HIS A 1 274 ? 40.143 25.063 32.079 1.00 37.00 274 HIS A N 1
ATOM 2177 C CA . HIS A 1 274 ? 41.210 24.671 31.166 1.00 37.00 274 HIS A CA 1
ATOM 2178 C C . HIS A 1 274 ? 40.729 24.743 29.719 1.00 37.00 274 HIS A C 1
ATOM 2180 O O . HIS A 1 274 ? 39.870 23.990 29.265 1.00 37.00 274 HIS A O 1
ATOM 2186 N N . GLN A 1 275 ? 41.345 25.691 29.016 1.00 34.78 275 GLN A N 1
ATOM 2187 C CA . GLN A 1 275 ? 41.551 25.706 27.578 1.00 34.78 275 GLN A CA 1
ATOM 2188 C C . GLN A 1 275 ? 42.061 24.347 27.082 1.00 34.78 275 GLN A C 1
ATOM 2190 O O . GLN A 1 275 ? 42.976 23.783 27.680 1.00 34.78 275 GLN A O 1
ATOM 2195 N N . LYS A 1 276 ? 41.582 23.912 25.913 1.00 34.91 276 LYS A N 1
ATOM 2196 C CA . LYS A 1 276 ? 42.452 23.329 24.886 1.00 34.91 276 LYS A CA 1
ATOM 2197 C C . LYS A 1 276 ? 41.952 23.717 23.498 1.00 34.91 276 LYS A C 1
ATOM 2199 O O . LYS A 1 276 ? 40.876 23.327 23.056 1.00 34.91 276 LYS A O 1
ATOM 2204 N N . SER A 1 277 ? 42.770 24.552 22.877 1.00 35.41 277 SER A N 1
ATOM 2205 C CA . SER A 1 277 ? 42.847 24.881 21.464 1.00 35.41 277 SER A CA 1
ATOM 2206 C C . SER A 1 277 ? 43.398 23.706 20.642 1.00 35.41 277 SER A C 1
ATOM 2208 O O . SER A 1 277 ? 44.062 22.814 21.167 1.00 35.41 277 SER A O 1
ATOM 2210 N N . GLY A 1 278 ? 43.129 23.755 19.336 1.00 28.89 278 GLY A N 1
ATOM 2211 C CA . GLY A 1 278 ? 43.630 22.866 18.281 1.00 28.89 278 GLY A CA 1
ATOM 2212 C C . GLY A 1 278 ? 42.596 22.848 17.151 1.00 28.89 278 GLY A C 1
ATOM 2213 O O . GLY A 1 278 ? 41.636 22.095 17.232 1.00 28.89 278 GLY A O 1
ATOM 2214 N N . VAL A 1 279 ? 42.556 23.837 16.243 1.00 36.47 279 VAL A N 1
ATOM 2215 C CA . VAL A 1 279 ? 43.362 23.942 14.997 1.00 36.47 279 VAL A CA 1
ATOM 2216 C C . VAL A 1 279 ? 43.291 22.595 14.246 1.00 36.47 279 VAL A C 1
ATOM 2218 O O . VAL A 1 279 ? 43.633 21.567 14.814 1.00 36.47 279 VAL A O 1
ATOM 2221 N N . TRP A 1 280 ? 42.730 22.506 13.037 1.00 30.91 280 TRP A N 1
ATOM 2222 C CA . TRP A 1 280 ? 43.473 22.688 11.785 1.00 30.91 280 TRP A CA 1
ATOM 2223 C C . TRP A 1 280 ? 42.532 22.926 10.578 1.00 30.91 280 TRP A C 1
ATOM 2225 O O . TRP A 1 280 ? 41.640 22.132 10.295 1.00 30.91 280 TRP A O 1
ATOM 2235 N N . SER A 1 281 ? 42.832 24.016 9.865 1.00 35.81 281 SER A N 1
ATOM 2236 C CA . SER A 1 281 ? 43.016 24.086 8.404 1.00 35.81 281 SER A CA 1
ATOM 2237 C C . SER A 1 281 ? 41.805 24.005 7.461 1.00 35.81 281 SER A C 1
ATOM 2239 O O . SER A 1 281 ? 41.393 22.942 7.006 1.00 35.81 281 SER A O 1
ATOM 2241 N N . ALA A 1 282 ? 41.345 25.191 7.047 1.00 34.69 282 ALA A N 1
ATOM 2242 C CA . ALA A 1 282 ? 40.656 25.423 5.783 1.00 34.69 282 ALA A CA 1
ATOM 2243 C C . ALA A 1 282 ? 41.693 25.567 4.651 1.00 34.69 282 ALA A C 1
ATOM 2245 O O . ALA A 1 282 ? 42.452 26.534 4.625 1.00 34.69 282 ALA A O 1
ATOM 2246 N N . LEU A 1 283 ? 41.717 24.614 3.717 1.00 35.66 283 LEU A N 1
ATOM 2247 C CA . LEU A 1 283 ? 42.368 24.768 2.416 1.00 35.66 283 LEU A CA 1
ATOM 2248 C C . LEU A 1 283 ? 41.305 25.162 1.392 1.00 35.66 283 LEU A C 1
ATOM 2250 O O . LEU A 1 283 ? 40.352 24.425 1.137 1.00 35.66 283 LEU A O 1
ATOM 2254 N N . SER A 1 284 ? 41.481 26.363 0.852 1.00 33.28 284 SER A N 1
ATOM 2255 C CA . SER A 1 284 ? 40.759 26.890 -0.297 1.00 33.28 284 SER A CA 1
ATOM 2256 C C . SER A 1 284 ? 41.604 26.736 -1.562 1.00 33.28 284 SER A C 1
ATOM 2258 O O . SER A 1 284 ? 42.830 26.722 -1.483 1.00 33.28 284 SER A O 1
ATOM 2260 N N . MET A 1 285 ? 40.901 26.733 -2.698 1.00 32.62 285 MET A N 1
ATOM 2261 C CA . MET A 1 285 ? 41.390 26.822 -4.080 1.00 32.62 285 MET A CA 1
ATOM 2262 C C . MET A 1 285 ? 42.029 25.523 -4.595 1.00 32.62 285 MET A C 1
ATOM 2264 O O . MET A 1 285 ? 42.999 25.009 -4.063 1.00 32.62 285 MET A O 1
ATOM 2268 N N . THR A 1 286 ? 41.504 24.923 -5.658 1.00 35.56 286 THR A N 1
ATOM 2269 C CA . THR A 1 286 ? 41.659 25.481 -7.003 1.00 35.56 286 THR A CA 1
ATOM 2270 C C . THR A 1 286 ? 40.700 24.811 -7.995 1.00 35.56 286 THR A C 1
ATOM 2272 O O . THR A 1 286 ? 40.521 23.600 -8.013 1.00 35.56 286 THR A O 1
ATOM 2275 N N . ASN A 1 287 ? 40.101 25.639 -8.839 1.00 41.19 287 ASN A N 1
ATOM 2276 C CA . ASN A 1 287 ? 39.848 25.391 -10.259 1.00 41.19 287 ASN A CA 1
ATOM 2277 C C . ASN A 1 287 ? 40.327 26.692 -10.931 1.00 41.19 287 ASN A C 1
ATOM 2279 O O . ASN A 1 287 ? 40.121 27.748 -10.316 1.00 41.19 287 ASN A O 1
ATOM 2283 N N . PRO A 1 288 ? 40.949 26.674 -12.128 1.00 51.25 288 PRO A N 1
ATOM 2284 C CA . PRO A 1 288 ? 40.126 26.451 -13.321 1.00 51.25 288 PRO A CA 1
ATOM 2285 C C . PRO A 1 288 ? 40.832 25.881 -14.588 1.00 51.25 288 PRO A C 1
ATOM 2287 O O . PRO A 1 288 ? 42.045 25.931 -14.730 1.00 51.25 288 PRO A O 1
ATOM 2290 N N . THR A 1 289 ? 39.976 25.450 -15.531 1.00 43.88 289 THR A N 1
ATOM 2291 C CA . THR A 1 289 ? 40.049 25.529 -17.020 1.00 43.88 289 THR A CA 1
ATOM 2292 C C . THR A 1 289 ? 41.142 24.846 -17.862 1.00 43.88 289 THR A C 1
ATOM 2294 O O . THR A 1 289 ? 42.322 25.047 -17.627 1.00 43.88 289 THR A O 1
ATOM 2297 N N . MET A 1 290 ? 40.640 24.193 -18.936 1.00 39.78 290 MET A N 1
ATOM 2298 C CA . MET A 1 290 ? 41.098 24.109 -20.351 1.00 39.78 290 MET A CA 1
ATOM 2299 C C . MET A 1 290 ? 42.609 23.951 -20.598 1.00 39.78 290 MET A C 1
ATOM 2301 O O . MET A 1 290 ? 43.394 24.798 -20.199 1.00 39.78 290 MET A O 1
ATOM 2305 N N . VAL A 1 291 ? 43.084 22.913 -21.291 1.00 46.44 291 VAL A N 1
ATOM 2306 C CA . VAL A 1 291 ? 42.793 22.468 -22.674 1.00 46.44 291 VAL A CA 1
ATOM 2307 C C . VAL A 1 291 ? 42.934 20.950 -22.766 1.00 46.44 291 VAL A C 1
ATOM 2309 O O . VAL A 1 291 ? 43.812 20.408 -22.059 1.00 46.44 291 VAL A O 1
#

Foldseek 3Di:
DVVQLQVLVLLVLLADQALLVLCVQLVHDSVVSVCVSVVVDDDDPSSVVSNCVQLVNDPVLSVFHADDDLFCPPPLNVVLLVVLCVVQVVQVHLVSVCVVQQPPDSVRSVQSNDRRRGHALQNSVLVCLSNVNDDDPPSRQFDDDDDPDPGHYSNVVSVSNHPVSGPDDDPDRRPRPCDLLNPVADPCLNPDDPALVSLLVCPVVVSQQLLDPSSVVNSLVSLVVCVVVVVDDPVSSVVSVVSSVVRNPPPPDPPPDDDDDDDDDDDDDDDDDDDDDDDDDDDDDDDDDDD

Secondary structure (DSSP, 8-state):
-HHHHHHHHHHHHHH---HHHHHHHHT--HHHHHHHHHTSSPPPHHHHHHHHHHTT--TTTTTSPEES---TTSHHHHHHHHHHHHHHHTTSSHHHHHHHSTTS-HHHHHHHTSTT----HHHHHHHHHHHTPPPPTTTTPPPPPP--SSSEEHHHHHHHSSGGGS----SS-------GGGGSS-HHHHHS---HHHHHHHHHSSSS-TTSHHHHHHHHHHHHHHHHTTSS-HHHHHHHHHHHHHHHHS-----PPPPP-------------------------------

Sequence (291 aa):
MLKVLHDNYRLVRRVLPHPVWFSQLTGIHPRVAGNVLAGIRKVSLRHLMRISESFALEAWELQLPRCGVLDAMDSMNLARQAWLRLRLARWGSCRAACQRFPGLGLKTIHGLLKPGAIVSPLMCQLVARHTGWTLPPGLLEAHRQNSELRVTDVHRLLDRLRLENHRVVSPDVLPKRTTLRMIAVAAEIRFAPKHHANLQAWIRTGQINPAIKSHRDWLLHTLREQLSCGQLSAEEVASLRRLVARRRWAKVQPLCAPAASSTLADSRPSQTLHQKSGVWSALSMTNPTMV

Radius of gyration: 28.35 Å; chains: 1; bounding box: 70×50×79 Å

pLDDT: mean 74.26, std 18.94, range [28.89, 96.0]